Protein AF-A0A1D6ILX2-F1 (afdb_monomer_lite)

Secondary structure (DSSP, 8-state):
----HHHHHHHHGGGGS-EE-HHHHS--EESSS-TTS-SSHHHHHHHH---TTB---HHHHHHHHSTTHHHHHHHHHH-HHHHHHHHHHHHHHHHHTT--THHHHTTTT--HHHHHHHHHHHHHHHHH-----TT-----HHHHHHHHHHHHHHHHSTTT-TTHHHH-HHHHHHHHHHHHHHHHT---PPP-----------------------------------PPPHHHHHHHHHHHHHHTT--

Radius of gyration: 33.85 Å; chains: 1; bounding box: 65×54×100 Å

Foldseek 3Di:
DPDDLLLVLLQVLLLCADFDDCVPPVDGAGQAPCNHDSWLRNLVSLVVDDDPRHDDDPVSVVLCVDPVSNVSSVVCNVDRPVSVVSNVVSVLCVVCVPPPCVVPCVVVVDDVVNVVVVVVVVVVCVVVDPDQDVVRDDDDPVVVVVVVLVVLVQCLPCVRHVCSCVVCVVSNVVNVVVVVVVVVVDDDDDDDDDDDDDDDDDDDDDDDDDDDDDPDDDPDDDPPPDDDDVVVVVVVVVVVVVVVPDD

pLDDT: mean 75.34, std 22.32, range [26.17, 98.25]

Structure (mmCIF, N/CA/C/O backbone):
data_AF-A0A1D6ILX2-F1
#
_entry.id   AF-A0A1D6ILX2-F1
#
loop_
_atom_site.group_PDB
_atom_site.id
_atom_site.type_symbol
_atom_site.label_atom_id
_atom_site.label_alt_id
_atom_site.label_comp_id
_atom_site.label_asym_id
_atom_site.label_entity_id
_atom_site.label_seq_id
_atom_site.pdbx_PDB_ins_code
_atom_site.Cartn_x
_atom_site.Cartn_y
_atom_site.Cartn_z
_atom_site.occupancy
_atom_site.B_iso_or_equiv
_atom_site.auth_seq_id
_atom_site.auth_comp_id
_atom_site.auth_asym_id
_atom_site.auth_atom_id
_atom_site.pdbx_PDB_model_num
ATOM 1 N N . MET A 1 1 ? -13.809 -7.096 -8.789 1.00 82.56 1 MET A N 1
ATOM 2 C CA . MET A 1 1 ? -13.459 -5.724 -8.359 1.00 82.56 1 MET A CA 1
ATOM 3 C C . MET A 1 1 ? -13.428 -4.721 -9.513 1.00 82.56 1 MET A C 1
ATOM 5 O O . MET A 1 1 ? -13.492 -3.542 -9.226 1.00 82.56 1 MET A O 1
ATOM 9 N N . GLY A 1 2 ? -13.382 -5.137 -10.791 1.00 90.50 2 GLY A N 1
ATOM 10 C CA . GLY A 1 2 ? -13.398 -4.183 -11.916 1.00 90.50 2 GLY A CA 1
ATOM 11 C C . GLY A 1 2 ? -12.100 -3.383 -12.073 1.00 90.50 2 GLY A C 1
ATOM 12 O O . GLY A 1 2 ? -12.106 -2.330 -12.695 1.00 90.50 2 GLY A O 1
ATOM 13 N N . LEU A 1 3 ? -11.009 -3.875 -11.484 1.00 94.31 3 LEU A N 1
ATOM 14 C CA . LEU A 1 3 ? -9.674 -3.295 -11.573 1.00 94.31 3 LEU A CA 1
ATOM 15 C C . LEU A 1 3 ? -8.950 -3.895 -12.778 1.00 94.31 3 LEU A C 1
ATOM 17 O O . LEU A 1 3 ? -9.080 -5.094 -13.032 1.00 94.31 3 LEU A O 1
ATOM 21 N N . SER A 1 4 ? -8.220 -3.058 -13.508 1.00 96.69 4 SER A N 1
ATOM 22 C CA . SER A 1 4 ? -7.361 -3.488 -14.612 1.00 96.69 4 SER A CA 1
ATOM 23 C C . SER A 1 4 ? -6.039 -4.070 -14.106 1.00 96.69 4 SER A C 1
ATOM 25 O O . SER A 1 4 ? -5.656 -3.857 -12.957 1.00 96.69 4 SER A O 1
ATOM 27 N N . ASP A 1 5 ? -5.305 -4.741 -14.990 1.00 97.19 5 ASP A N 1
ATOM 28 C CA . ASP A 1 5 ? -3.956 -5.251 -14.719 1.00 97.19 5 ASP A CA 1
ATOM 29 C C . ASP A 1 5 ? -3.012 -4.143 -14.224 1.00 97.19 5 ASP A C 1
ATOM 31 O O . ASP A 1 5 ? -2.267 -4.326 -13.263 1.00 97.19 5 ASP A O 1
ATOM 35 N N . GLN A 1 6 ? -3.124 -2.948 -14.810 1.00 97.06 6 GLN A N 1
ATOM 36 C CA . GLN A 1 6 ? -2.399 -1.756 -14.373 1.00 97.06 6 GLN A CA 1
ATOM 37 C C . GLN A 1 6 ? -2.778 -1.337 -12.948 1.00 97.06 6 GLN A C 1
ATOM 39 O O . GLN A 1 6 ? -1.893 -1.063 -12.140 1.00 97.06 6 GLN A O 1
ATOM 44 N N . ASP A 1 7 ? -4.075 -1.334 -12.619 1.00 97.50 7 ASP A N 1
ATOM 45 C CA . ASP A 1 7 ? -4.543 -0.994 -11.272 1.00 97.50 7 ASP A CA 1
ATOM 46 C C . ASP A 1 7 ? -4.011 -2.001 -10.235 1.00 97.50 7 ASP A C 1
ATOM 48 O O . ASP A 1 7 ? -3.600 -1.604 -9.148 1.00 97.50 7 ASP A O 1
ATOM 52 N N . ILE A 1 8 ? -3.975 -3.296 -10.572 1.00 97.50 8 ILE A N 1
ATOM 53 C CA . ILE A 1 8 ? -3.474 -4.363 -9.688 1.00 97.50 8 ILE A CA 1
ATOM 54 C C . ILE A 1 8 ? -1.984 -4.166 -9.383 1.00 97.50 8 ILE A C 1
ATOM 56 O O . ILE A 1 8 ? -1.585 -4.191 -8.213 1.00 97.50 8 ILE A O 1
ATOM 60 N N . VAL A 1 9 ? -1.163 -3.951 -10.415 1.00 97.94 9 VAL A N 1
ATOM 61 C CA . VAL A 1 9 ? 0.286 -3.759 -10.244 1.00 97.94 9 VAL A CA 1
ATOM 62 C C . VAL A 1 9 ? 0.572 -2.461 -9.492 1.00 97.94 9 VAL A C 1
ATOM 64 O O . VAL A 1 9 ? 1.368 -2.469 -8.553 1.00 97.94 9 VAL A O 1
ATOM 67 N N . ALA A 1 10 ? -0.110 -1.366 -9.845 1.00 97.94 10 ALA A N 1
ATOM 68 C CA . ALA A 1 10 ? 0.045 -0.094 -9.150 1.00 97.94 10 ALA A CA 1
ATOM 69 C C . ALA A 1 10 ? -0.308 -0.241 -7.662 1.00 97.94 10 ALA A C 1
ATOM 71 O O . ALA A 1 10 ? 0.520 0.074 -6.811 1.00 97.94 10 ALA A O 1
ATOM 72 N N . LEU A 1 11 ? -1.479 -0.796 -7.329 1.00 97.75 11 LEU A N 1
ATOM 73 C CA . LEU A 1 11 ? -1.923 -0.973 -5.939 1.00 97.75 11 LEU A CA 1
ATOM 74 C C . LEU A 1 11 ? -1.003 -1.881 -5.118 1.00 97.75 11 LEU A C 1
ATOM 76 O O . LEU A 1 11 ? -0.807 -1.619 -3.932 1.00 97.75 11 LEU A O 1
ATOM 80 N N . SER A 1 12 ? -0.399 -2.898 -5.739 1.00 97.69 12 SER A N 1
ATOM 81 C CA . SER A 1 12 ? 0.606 -3.751 -5.083 1.00 97.69 12 SER A CA 1
ATOM 82 C C . SER A 1 12 ? 1.832 -2.946 -4.629 1.00 97.69 12 SER A C 1
ATOM 84 O O . SER A 1 12 ? 2.411 -3.236 -3.584 1.00 97.69 12 SER A O 1
ATOM 86 N N . GLY A 1 13 ? 2.155 -1.854 -5.333 1.00 96.94 13 GLY A N 1
ATOM 87 C CA . GLY A 1 13 ? 3.167 -0.874 -4.927 1.00 96.94 13 GLY A CA 1
ATOM 88 C C . GLY A 1 13 ? 2.909 -0.204 -3.573 1.00 96.94 13 GLY A C 1
ATOM 89 O O . GLY A 1 13 ? 3.833 0.352 -2.984 1.00 96.94 13 GLY A O 1
ATOM 90 N N . GLY A 1 14 ? 1.694 -0.310 -3.021 1.00 96.44 14 GLY A N 1
ATOM 91 C CA . GLY A 1 14 ? 1.382 0.125 -1.657 1.00 96.44 14 GLY A CA 1
ATOM 92 C C . GLY A 1 14 ? 2.226 -0.572 -0.581 1.00 96.44 14 GLY A C 1
ATOM 93 O O . GLY A 1 14 ? 2.440 0.006 0.483 1.00 96.44 14 GLY A O 1
ATOM 94 N N . HIS A 1 15 ? 2.782 -1.754 -0.879 1.00 97.25 15 HIS A N 1
ATOM 95 C CA . HIS A 1 15 ? 3.745 -2.459 -0.024 1.00 97.25 15 HIS A CA 1
ATOM 96 C C . HIS A 1 15 ? 5.068 -1.705 0.185 1.00 97.25 15 HIS A C 1
ATOM 98 O O . HIS A 1 15 ? 5.850 -2.091 1.052 1.00 97.25 15 HIS A O 1
ATOM 104 N N . THR A 1 16 ? 5.318 -0.606 -0.541 1.00 96.50 16 THR A N 1
ATOM 105 C CA . THR A 1 16 ? 6.432 0.302 -0.224 1.00 96.50 16 THR A CA 1
ATOM 106 C C . THR A 1 16 ? 6.344 0.855 1.210 1.00 96.50 16 THR A C 1
ATOM 108 O O . THR A 1 16 ? 7.366 1.139 1.837 1.00 96.50 16 THR A O 1
ATOM 111 N N . LEU A 1 17 ? 5.125 0.923 1.768 1.00 97.12 17 LEU A N 1
ATOM 112 C CA . LEU A 1 17 ? 4.863 1.287 3.156 1.00 97.12 17 LEU A CA 1
ATOM 113 C C . LEU A 1 17 ? 4.576 0.065 4.036 1.00 97.12 17 LEU A C 1
ATOM 115 O O . LEU A 1 17 ? 3.770 -0.805 3.711 1.00 97.12 17 LEU A O 1
ATOM 119 N N . GLY A 1 18 ? 5.145 0.081 5.238 1.00 95.62 18 GLY A N 1
ATOM 120 C CA . GLY A 1 18 ? 4.844 -0.869 6.299 1.00 95.62 18 GLY A CA 1
ATOM 121 C C . GLY A 1 18 ? 5.624 -2.182 6.224 1.00 95.62 18 GLY A C 1
ATOM 122 O O . GLY A 1 18 ? 6.717 -2.278 5.664 1.00 95.62 18 GLY A O 1
ATOM 123 N N . ARG A 1 19 ? 5.092 -3.194 6.912 1.00 96.00 19 ARG A N 1
ATOM 124 C CA . ARG A 1 19 ? 5.703 -4.518 7.052 1.00 96.00 19 ARG A CA 1
ATOM 125 C C . ARG A 1 19 ? 4.676 -5.582 7.399 1.00 96.00 19 ARG A C 1
ATOM 127 O O . ARG A 1 19 ? 3.618 -5.277 7.950 1.00 96.00 19 ARG A O 1
ATOM 134 N N . CYS A 1 20 ? 5.019 -6.831 7.112 1.00 95.38 20 CYS A N 1
ATOM 135 C CA . CYS A 1 20 ? 4.301 -7.976 7.646 1.00 95.38 20 CYS A CA 1
ATOM 136 C C . CYS A 1 20 ? 4.674 -8.232 9.108 1.00 95.38 20 CYS A C 1
ATOM 138 O O . CYS A 1 20 ? 5.792 -7.942 9.541 1.00 95.38 20 CYS A O 1
ATOM 140 N N . HIS A 1 21 ? 3.718 -8.820 9.822 1.00 94.88 21 HIS A N 1
ATOM 141 C CA . HIS A 1 21 ? 3.845 -9.231 11.209 1.00 94.88 21 HIS A CA 1
ATOM 142 C C . HIS A 1 21 ? 3.396 -10.683 11.361 1.00 94.88 21 HIS A C 1
ATOM 144 O O . HIS A 1 21 ? 2.269 -11.038 10.973 1.00 94.88 21 HIS A O 1
ATOM 150 N N . LYS A 1 22 ? 4.262 -11.518 11.942 1.00 95.19 22 LYS A N 1
ATOM 151 C CA . LYS A 1 22 ? 4.063 -12.971 12.001 1.00 95.19 22 LYS A CA 1
ATOM 152 C C . LYS A 1 22 ? 2.758 -13.366 12.689 1.00 95.19 22 LYS A C 1
ATOM 154 O O . LYS A 1 22 ? 2.115 -14.321 12.262 1.00 95.19 22 LYS A O 1
ATOM 159 N N . GLU A 1 23 ? 2.336 -12.630 13.712 1.00 95.31 23 GLU A N 1
ATOM 160 C CA . GLU A 1 23 ? 1.104 -12.903 14.457 1.00 95.31 23 GLU A CA 1
ATOM 161 C C . GLU A 1 23 ? -0.183 -12.570 13.687 1.00 95.31 23 GLU A C 1
ATOM 163 O O . GLU A 1 23 ? -1.258 -13.004 14.095 1.00 95.31 23 GLU A O 1
ATOM 168 N N . ARG A 1 24 ? -0.091 -11.817 12.581 1.00 92.94 24 ARG A N 1
ATOM 169 C CA . ARG A 1 24 ? -1.251 -11.390 11.781 1.00 92.94 24 ARG A CA 1
ATOM 170 C C . ARG A 1 24 ? -1.381 -12.176 10.486 1.00 92.94 24 ARG A C 1
ATOM 172 O O . ARG A 1 24 ? -2.451 -12.701 10.198 1.00 92.94 24 ARG A O 1
ATOM 179 N N . SER A 1 25 ? -0.305 -12.232 9.702 1.00 92.19 25 SER A N 1
ATOM 180 C CA . SER A 1 25 ? -0.309 -12.833 8.361 1.00 92.19 25 SER A CA 1
ATOM 181 C C . SER A 1 25 ? 0.536 -14.103 8.251 1.00 92.19 25 SER A C 1
ATOM 183 O O . SER A 1 25 ? 0.492 -14.763 7.217 1.00 92.19 25 SER A O 1
ATOM 185 N N . GLY A 1 26 ? 1.317 -14.451 9.280 1.00 94.19 26 GLY A N 1
ATOM 186 C CA . GLY A 1 26 ? 2.289 -15.549 9.229 1.00 94.19 26 GLY A CA 1
ATOM 187 C C . GLY A 1 26 ? 3.623 -15.188 8.560 1.00 94.19 26 GLY A C 1
ATOM 188 O O . GLY A 1 26 ? 4.551 -15.994 8.608 1.00 94.19 26 GLY A O 1
ATOM 189 N N . PHE A 1 27 ? 3.748 -13.981 7.999 1.00 93.50 27 PHE A N 1
ATOM 190 C CA . PHE A 1 27 ? 4.973 -13.450 7.392 1.00 93.50 27 PHE A CA 1
ATOM 191 C C . PHE A 1 27 ? 5.583 -12.354 8.269 1.00 93.50 27 PHE A C 1
ATOM 193 O O . PHE A 1 27 ? 4.864 -11.683 9.000 1.00 93.50 27 PHE A O 1
ATOM 200 N N . GLU A 1 28 ? 6.894 -12.140 8.176 1.00 94.75 28 GLU A N 1
ATOM 201 C CA . GLU A 1 28 ? 7.619 -11.134 8.962 1.00 94.75 28 GLU A CA 1
ATOM 202 C C . GLU A 1 28 ? 8.584 -10.367 8.055 1.00 94.75 28 GLU A C 1
ATOM 204 O O . GLU A 1 28 ? 9.296 -10.983 7.261 1.00 94.75 28 GLU A O 1
ATOM 209 N N . GLY A 1 29 ? 8.624 -9.041 8.191 1.00 94.81 29 GLY A N 1
ATOM 210 C CA . GLY A 1 29 ? 9.588 -8.192 7.485 1.00 94.81 29 GLY A CA 1
ATOM 211 C C . GLY A 1 29 ? 8.953 -7.091 6.638 1.00 94.81 29 GLY A C 1
ATOM 212 O O . GLY A 1 29 ? 7.753 -7.095 6.368 1.00 94.81 29 GLY A O 1
ATOM 213 N N . ALA A 1 30 ? 9.773 -6.112 6.257 1.00 96.56 30 ALA A N 1
ATOM 214 C CA . ALA A 1 30 ? 9.392 -5.007 5.378 1.00 96.56 30 ALA A CA 1
ATOM 215 C C . ALA A 1 30 ? 9.794 -5.312 3.931 1.00 96.56 30 ALA A C 1
ATOM 217 O O . ALA A 1 30 ? 10.776 -6.014 3.709 1.00 96.56 30 ALA A O 1
ATOM 218 N N . TRP A 1 31 ? 9.075 -4.754 2.959 1.00 96.44 31 TRP A N 1
ATOM 219 C CA . TRP A 1 31 ? 9.430 -4.885 1.541 1.00 96.44 31 TRP A CA 1
ATOM 220 C C . TRP A 1 31 ? 10.536 -3.926 1.103 1.00 96.44 31 TRP A C 1
ATOM 222 O O . TRP A 1 31 ? 11.238 -4.193 0.133 1.00 96.44 31 TRP A O 1
ATOM 232 N N . THR A 1 32 ? 10.697 -2.810 1.813 1.00 95.81 32 THR A N 1
ATOM 233 C CA . THR A 1 32 ? 11.676 -1.766 1.506 1.00 95.81 32 THR A CA 1
ATOM 234 C C . THR A 1 32 ? 12.539 -1.464 2.726 1.00 95.81 32 THR A C 1
ATOM 236 O O . THR A 1 32 ? 12.144 -1.693 3.873 1.00 95.81 32 THR A O 1
ATOM 239 N N . THR A 1 33 ? 13.733 -0.919 2.486 1.00 93.81 33 THR A N 1
ATOM 240 C CA . THR A 1 33 ? 14.652 -0.480 3.549 1.00 93.81 33 THR A CA 1
ATOM 241 C C . THR A 1 33 ? 14.032 0.617 4.419 1.00 93.81 33 THR A C 1
ATOM 243 O O . THR A 1 33 ? 14.242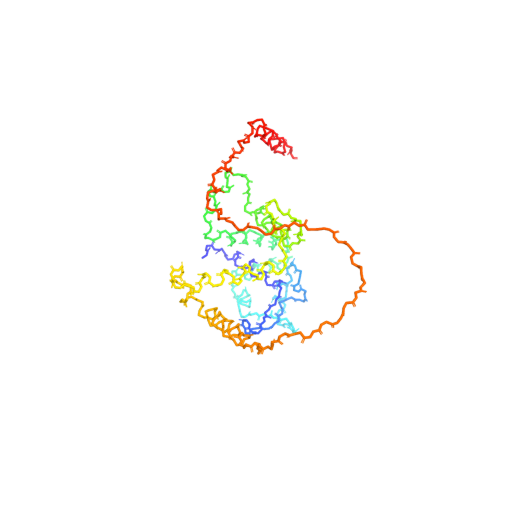 0.639 5.630 1.00 93.81 33 THR A O 1
ATOM 246 N N . ASN A 1 34 ? 13.235 1.500 3.808 1.00 94.38 34 ASN A N 1
ATOM 247 C CA . ASN A 1 34 ? 12.571 2.624 4.463 1.00 94.38 34 ASN A CA 1
ATOM 248 C C . ASN A 1 34 ? 11.039 2.484 4.365 1.00 94.38 34 ASN A C 1
ATOM 250 O O . ASN A 1 34 ? 10.416 3.189 3.574 1.00 94.38 34 ASN A O 1
ATOM 254 N N . PRO A 1 35 ? 10.395 1.659 5.212 1.00 94.25 35 PRO A N 1
ATOM 255 C CA . PRO A 1 35 ? 8.962 1.346 5.114 1.00 94.25 35 PRO A CA 1
ATOM 256 C C . PRO A 1 35 ? 8.023 2.493 5.531 1.00 94.25 35 PRO A C 1
ATOM 258 O O . PRO A 1 35 ? 6.834 2.280 5.754 1.00 94.25 35 PRO A O 1
ATOM 261 N N . LEU A 1 36 ? 8.551 3.703 5.720 1.00 95.19 36 LEU A N 1
ATOM 262 C CA . LEU A 1 36 ? 7.803 4.899 6.117 1.00 95.19 36 LEU A CA 1
ATOM 263 C C . LEU A 1 36 ? 7.784 5.964 5.013 1.00 95.19 36 LEU A C 1
ATOM 265 O O . LEU A 1 36 ? 7.228 7.042 5.217 1.00 95.19 36 LEU A O 1
ATOM 269 N N . VAL A 1 37 ? 8.404 5.680 3.866 1.00 95.06 37 VAL A N 1
ATOM 270 C CA . VAL A 1 37 ? 8.472 6.583 2.718 1.00 95.06 37 VAL A CA 1
ATOM 271 C C . VAL A 1 37 ? 7.673 5.968 1.579 1.00 95.06 37 VAL A C 1
ATOM 273 O O . VAL A 1 37 ? 7.875 4.812 1.229 1.00 95.06 37 VAL A O 1
ATOM 276 N N . PHE A 1 38 ? 6.743 6.739 1.018 1.00 97.19 38 PHE A N 1
ATOM 277 C CA . PHE A 1 38 ? 5.998 6.313 -0.158 1.00 97.19 38 PHE A CA 1
ATOM 278 C C . PHE A 1 38 ? 6.778 6.703 -1.412 1.00 97.19 38 PHE A C 1
ATOM 280 O O . PHE A 1 38 ? 6.773 7.866 -1.808 1.00 97.19 38 PHE A O 1
ATOM 287 N N . ASP A 1 39 ? 7.471 5.731 -1.992 1.00 97.44 39 ASP A N 1
ATOM 288 C CA . ASP A 1 39 ? 8.310 5.860 -3.184 1.00 97.44 39 ASP A CA 1
ATOM 289 C C . ASP A 1 39 ? 8.168 4.615 -4.081 1.00 97.44 39 ASP A C 1
ATOM 291 O O . ASP A 1 39 ? 7.421 3.680 -3.764 1.00 97.44 39 ASP A O 1
ATOM 295 N N . ASN A 1 40 ? 8.896 4.568 -5.197 1.00 97.69 40 ASN A N 1
ATOM 296 C CA . ASN A 1 40 ? 8.910 3.388 -6.068 1.00 97.69 40 ASN A CA 1
ATOM 297 C C . ASN A 1 40 ? 9.937 2.301 -5.674 1.00 97.69 40 ASN A C 1
ATOM 299 O O . ASN A 1 40 ? 10.216 1.402 -6.478 1.00 97.69 40 ASN A O 1
ATOM 303 N N . SER A 1 41 ? 10.505 2.353 -4.460 1.00 97.31 41 SER A N 1
ATOM 304 C CA . SER A 1 41 ? 11.535 1.408 -4.011 1.00 97.31 41 SER A CA 1
ATOM 305 C C . SER A 1 41 ? 11.029 -0.029 -4.011 1.00 97.31 41 SER A C 1
ATOM 307 O O . SER A 1 41 ? 11.772 -0.912 -4.418 1.00 97.31 41 SER A O 1
ATOM 309 N N . TYR A 1 42 ? 9.758 -0.276 -3.681 1.00 97.56 42 TYR A N 1
ATOM 310 C CA . TYR A 1 42 ? 9.157 -1.615 -3.768 1.00 97.56 42 TYR A CA 1
ATOM 311 C C . TYR A 1 42 ? 9.417 -2.304 -5.122 1.00 97.56 42 TYR A C 1
ATOM 313 O O . TYR A 1 42 ? 9.886 -3.440 -5.153 1.00 97.56 42 TYR A O 1
ATOM 321 N N . PHE A 1 43 ? 9.190 -1.612 -6.245 1.00 98.00 43 PHE A N 1
ATOM 322 C CA . PHE A 1 43 ? 9.391 -2.197 -7.576 1.00 98.00 43 PHE A CA 1
ATOM 323 C C . PHE A 1 43 ? 10.877 -2.391 -7.905 1.00 98.00 43 PHE A C 1
ATOM 325 O O . PHE A 1 43 ? 11.247 -3.386 -8.530 1.00 98.00 43 PHE A O 1
ATOM 332 N N . LYS A 1 44 ? 11.742 -1.472 -7.454 1.00 96.88 44 LYS A N 1
ATOM 333 C CA . LYS A 1 44 ? 13.204 -1.594 -7.602 1.00 96.88 44 LYS A CA 1
ATOM 334 C C . LYS A 1 44 ? 13.742 -2.802 -6.836 1.00 96.88 44 LYS A C 1
ATOM 336 O O . LYS A 1 44 ? 14.534 -3.573 -7.374 1.00 96.88 44 LYS A O 1
ATOM 341 N N . GLU A 1 45 ? 13.288 -2.976 -5.599 1.00 95.62 45 GLU A N 1
ATOM 342 C CA . GLU A 1 45 ? 13.663 -4.095 -4.740 1.00 95.62 45 GLU A CA 1
ATOM 343 C C . GLU A 1 45 ? 13.147 -5.421 -5.310 1.00 95.62 45 GLU A C 1
ATOM 345 O O . GLU A 1 45 ? 13.912 -6.383 -5.400 1.00 95.62 45 GLU A O 1
ATOM 350 N N . LEU A 1 46 ? 11.909 -5.445 -5.811 1.00 95.19 46 LEU A N 1
ATOM 351 C CA . LEU A 1 46 ? 11.317 -6.619 -6.451 1.00 95.19 46 LEU A CA 1
ATOM 352 C C . LEU A 1 46 ? 12.135 -7.088 -7.668 1.00 95.19 46 LEU A C 1
ATOM 354 O O . LEU A 1 46 ? 12.458 -8.270 -7.774 1.00 95.19 46 LEU A O 1
ATOM 358 N N . LEU A 1 47 ? 12.547 -6.170 -8.549 1.00 95.19 47 LEU A N 1
ATOM 359 C CA . LEU A 1 47 ? 13.390 -6.496 -9.711 1.00 95.19 47 LEU A CA 1
ATOM 360 C C . LEU A 1 47 ? 14.809 -6.937 -9.334 1.00 95.19 47 LEU A C 1
ATOM 362 O O . LEU A 1 47 ? 15.438 -7.680 -10.087 1.00 95.19 47 LEU A O 1
ATOM 366 N N . SER A 1 48 ? 15.319 -6.489 -8.184 1.00 92.19 48 SER A N 1
ATOM 367 C CA . SER A 1 48 ? 16.658 -6.853 -7.712 1.00 92.19 48 SER A CA 1
ATOM 368 C C . SER A 1 48 ? 16.756 -8.275 -7.144 1.00 92.19 48 SER A C 1
ATOM 370 O O . SER A 1 48 ? 17.865 -8.774 -6.953 1.00 92.19 48 SER A O 1
ATOM 372 N N . GLY A 1 49 ? 15.617 -8.943 -6.932 1.00 90.12 49 GLY A N 1
ATOM 373 C CA . GLY A 1 49 ? 15.542 -10.302 -6.398 1.00 90.12 49 GLY A CA 1
ATOM 374 C C . GLY A 1 49 ? 15.612 -10.366 -4.871 1.00 90.12 49 GLY A C 1
ATOM 375 O O . GLY A 1 49 ? 15.473 -9.358 -4.182 1.00 90.12 49 GLY A O 1
ATOM 376 N N . ASP A 1 50 ? 15.788 -11.577 -4.339 1.00 89.50 50 ASP A N 1
ATOM 377 C CA . ASP A 1 50 ? 15.769 -11.835 -2.897 1.00 89.50 50 ASP A CA 1
ATOM 378 C C . ASP A 1 50 ? 16.986 -11.206 -2.193 1.00 89.50 50 ASP A C 1
ATOM 380 O O . ASP A 1 50 ? 18.132 -11.580 -2.450 1.00 89.50 50 ASP A O 1
ATOM 384 N N . LYS A 1 51 ? 16.730 -10.271 -1.269 1.00 89.00 51 LYS A N 1
ATOM 385 C CA . LYS A 1 51 ? 17.743 -9.624 -0.424 1.00 89.00 51 LYS A CA 1
ATOM 386 C C . LYS A 1 51 ? 17.573 -10.018 1.035 1.00 89.00 51 LYS A C 1
ATOM 388 O O . LYS A 1 51 ? 16.460 -10.114 1.546 1.00 89.00 51 LYS A O 1
ATOM 393 N N . GLU A 1 52 ? 18.693 -10.198 1.725 1.00 85.69 52 GLU A N 1
ATOM 394 C CA . GLU A 1 52 ? 18.685 -10.496 3.154 1.00 85.69 52 GLU A CA 1
ATOM 395 C C . GLU A 1 52 ? 18.073 -9.322 3.939 1.00 85.69 52 GLU A C 1
ATOM 397 O O . GLU A 1 52 ? 18.497 -8.176 3.805 1.00 85.69 52 GLU A O 1
ATOM 402 N N . GLY A 1 53 ? 17.037 -9.607 4.732 1.00 87.12 53 GLY A N 1
ATOM 403 C CA . GLY A 1 53 ? 16.326 -8.612 5.541 1.00 87.12 53 GLY A CA 1
ATOM 404 C C . GLY A 1 53 ? 15.132 -7.926 4.864 1.00 87.12 53 GLY A C 1
ATOM 405 O O . GLY A 1 53 ? 14.378 -7.250 5.567 1.00 87.12 53 GLY A O 1
ATOM 406 N N . LEU A 1 54 ? 14.913 -8.130 3.559 1.00 93.50 54 LEU A N 1
ATOM 407 C CA . LEU A 1 54 ? 13.721 -7.647 2.855 1.00 93.50 54 LEU A CA 1
ATOM 408 C C . LEU A 1 54 ? 12.772 -8.796 2.511 1.00 93.50 54 LEU A C 1
ATOM 410 O O . LEU A 1 54 ? 13.183 -9.900 2.158 1.00 93.50 54 LEU A O 1
ATOM 414 N N . LEU A 1 55 ? 11.479 -8.521 2.635 1.00 94.31 55 LEU A N 1
ATOM 415 C CA . LEU A 1 55 ? 10.409 -9.467 2.370 1.00 94.31 55 LEU A CA 1
ATOM 416 C C . LEU A 1 55 ? 9.965 -9.380 0.908 1.00 94.31 55 LEU A C 1
ATOM 418 O O . LEU A 1 55 ? 9.723 -8.297 0.385 1.00 94.31 55 LEU A O 1
ATOM 422 N N . GLN A 1 56 ? 9.766 -10.539 0.285 1.00 93.75 56 GLN A N 1
ATOM 423 C CA . GLN A 1 56 ? 9.016 -10.675 -0.961 1.00 93.75 56 GLN A CA 1
ATOM 424 C C . GLN A 1 56 ? 8.046 -11.844 -0.817 1.00 93.75 56 GLN A C 1
ATOM 426 O O . GLN A 1 56 ? 8.464 -12.995 -0.648 1.00 93.75 56 GLN A O 1
ATOM 431 N N . LEU A 1 57 ? 6.746 -11.563 -0.866 1.00 94.88 57 LEU A N 1
ATOM 432 C CA . LEU A 1 57 ? 5.726 -12.601 -0.801 1.00 94.88 57 LEU A CA 1
ATOM 433 C C . LEU A 1 57 ? 5.644 -13.362 -2.134 1.00 94.88 57 LEU A C 1
ATOM 435 O O . LEU A 1 57 ? 5.987 -12.821 -3.189 1.00 94.88 57 LEU A O 1
ATOM 439 N N . PRO A 1 58 ? 5.105 -14.596 -2.133 1.00 94.62 58 PRO A N 1
ATOM 440 C CA . PRO A 1 58 ? 4.825 -15.320 -3.371 1.00 94.62 58 PRO A CA 1
ATOM 441 C C . PRO A 1 58 ? 3.956 -14.523 -4.357 1.00 94.62 58 PRO A C 1
ATOM 443 O O . PRO A 1 58 ? 4.154 -14.625 -5.564 1.00 94.62 58 PRO A O 1
ATOM 446 N N . SER A 1 59 ? 3.033 -13.695 -3.854 1.00 95.19 59 SER A N 1
ATOM 447 C CA . SER A 1 59 ? 2.205 -12.800 -4.671 1.00 95.19 59 SER A CA 1
ATOM 448 C C . SER A 1 59 ? 3.005 -11.676 -5.328 1.00 95.19 59 SER A C 1
ATOM 450 O O . SER A 1 59 ? 2.742 -11.360 -6.482 1.00 95.19 59 SER A O 1
ATOM 452 N N . ASP A 1 60 ? 4.002 -11.108 -4.641 1.00 95.62 60 ASP A N 1
ATOM 453 C CA . ASP A 1 60 ? 4.870 -10.079 -5.228 1.00 95.62 60 ASP A CA 1
ATOM 454 C C . ASP A 1 60 ? 5.717 -10.691 -6.353 1.00 95.62 60 ASP A C 1
ATOM 456 O O . ASP A 1 60 ? 5.805 -10.151 -7.453 1.00 95.62 60 ASP A O 1
ATOM 460 N N . LYS A 1 61 ? 6.269 -11.891 -6.123 1.00 94.88 61 LYS A N 1
ATOM 461 C CA . LYS A 1 61 ? 7.040 -12.630 -7.138 1.00 94.88 61 LYS A CA 1
ATOM 462 C C . LYS A 1 61 ? 6.193 -13.037 -8.348 1.00 94.88 61 LYS A C 1
ATOM 464 O O . LYS A 1 61 ? 6.712 -13.129 -9.464 1.00 94.88 61 LYS A O 1
ATOM 469 N N . ALA A 1 62 ? 4.891 -13.249 -8.157 1.00 95.94 62 ALA A N 1
ATOM 470 C CA . ALA A 1 62 ? 3.972 -13.529 -9.256 1.00 95.94 62 ALA A CA 1
ATOM 471 C C . ALA A 1 62 ? 3.871 -12.350 -10.243 1.00 95.94 62 ALA A C 1
ATOM 473 O O . ALA A 1 62 ? 3.750 -12.593 -11.442 1.00 95.94 62 ALA A O 1
ATOM 474 N N . LEU A 1 63 ? 4.038 -11.100 -9.784 1.00 96.00 63 LEU A N 1
ATOM 475 C CA . LEU A 1 63 ? 4.054 -9.915 -10.657 1.00 96.00 63 LEU A CA 1
ATOM 476 C C . LEU A 1 63 ? 5.207 -9.941 -11.675 1.00 96.00 63 LEU A C 1
ATOM 478 O O . LEU A 1 63 ? 5.085 -9.375 -12.755 1.00 96.00 63 LEU A O 1
ATOM 482 N N . LEU A 1 64 ? 6.319 -10.609 -11.348 1.00 95.44 64 LEU A N 1
ATOM 483 C CA . LEU A 1 64 ? 7.463 -10.779 -12.254 1.00 95.44 64 LEU A CA 1
ATOM 484 C C . LEU A 1 64 ? 7.324 -11.977 -13.197 1.00 95.44 64 LEU A C 1
ATOM 486 O O . LEU A 1 64 ? 8.004 -12.037 -14.226 1.00 95.44 64 LEU A O 1
ATOM 490 N N . SER A 1 65 ? 6.511 -12.954 -12.796 1.00 93.56 65 SER A N 1
ATOM 491 C CA . SER A 1 65 ? 6.297 -14.202 -13.534 1.00 93.56 65 SER A CA 1
ATOM 492 C C . SER A 1 65 ? 5.258 -14.029 -14.639 1.00 93.56 65 SER A C 1
ATOM 494 O O . SER A 1 65 ? 5.318 -14.719 -15.654 1.00 93.56 65 SER A O 1
ATOM 496 N N . ASP A 1 66 ? 4.314 -13.109 -14.443 1.00 94.50 66 ASP A N 1
ATOM 497 C CA . ASP A 1 66 ? 3.270 -12.811 -15.411 1.00 94.50 66 ASP A CA 1
ATOM 498 C C . ASP A 1 66 ? 3.786 -11.885 -16.539 1.00 94.50 66 ASP A C 1
ATOM 500 O O . ASP A 1 66 ? 4.377 -10.834 -16.262 1.00 94.50 66 ASP A O 1
ATOM 504 N N . PRO A 1 67 ? 3.577 -12.245 -17.822 1.00 95.44 67 PRO A N 1
ATOM 505 C CA . PRO A 1 67 ? 4.091 -11.479 -18.957 1.00 95.44 67 PRO A CA 1
ATOM 506 C C . PRO A 1 67 ? 3.395 -10.124 -19.160 1.00 95.44 67 PRO A C 1
ATOM 508 O O . PRO A 1 67 ? 3.963 -9.258 -19.825 1.00 95.44 67 PRO A O 1
ATOM 511 N N . VAL A 1 68 ? 2.190 -9.930 -18.617 1.00 96.50 68 VAL A N 1
ATOM 512 C CA . VAL A 1 68 ? 1.437 -8.669 -18.691 1.00 96.50 68 VAL A CA 1
ATOM 513 C C . VAL A 1 68 ? 1.826 -7.743 -17.540 1.00 96.50 68 VAL A C 1
ATOM 515 O O . VAL A 1 68 ? 1.980 -6.537 -17.746 1.00 96.50 68 VAL A O 1
ATOM 518 N N . PHE A 1 69 ? 2.044 -8.285 -16.339 1.00 97.50 69 PHE A N 1
ATOM 519 C CA . PHE A 1 69 ? 2.420 -7.481 -15.170 1.00 97.50 69 PHE A CA 1
ATOM 520 C C . PHE A 1 69 ? 3.882 -7.044 -15.179 1.00 97.50 69 PHE A C 1
ATOM 522 O O . PHE A 1 69 ? 4.186 -5.920 -14.771 1.00 97.50 69 PHE A O 1
ATOM 529 N N . ARG A 1 70 ? 4.796 -7.883 -15.672 1.00 96.81 70 ARG A N 1
ATOM 530 C CA . ARG A 1 70 ? 6.230 -7.582 -15.633 1.00 96.81 70 ARG A CA 1
ATOM 531 C C . ARG A 1 70 ? 6.607 -6.249 -16.308 1.00 96.81 70 ARG A C 1
ATOM 533 O O . ARG A 1 70 ? 7.319 -5.473 -15.669 1.00 96.81 70 ARG A O 1
ATOM 540 N N . PRO A 1 71 ? 6.116 -5.907 -17.517 1.00 97.81 71 PRO A N 1
ATOM 541 C CA . PRO A 1 71 ? 6.386 -4.601 -18.122 1.00 97.81 71 PRO A CA 1
ATOM 542 C C . PRO A 1 71 ? 5.887 -3.418 -17.279 1.00 97.81 71 PRO A C 1
ATOM 544 O O . PRO A 1 71 ? 6.497 -2.351 -17.288 1.00 97.81 71 PRO A O 1
ATOM 547 N N . LEU A 1 72 ? 4.793 -3.593 -16.531 1.00 97.69 72 LEU A N 1
ATOM 548 C CA . LEU A 1 72 ? 4.265 -2.566 -15.627 1.00 97.69 72 LEU A CA 1
ATOM 549 C C . LEU A 1 72 ? 5.161 -2.397 -14.393 1.00 97.69 72 LEU A C 1
ATOM 551 O O . LEU A 1 72 ? 5.435 -1.270 -13.987 1.00 97.69 72 LEU A O 1
ATOM 555 N N . VAL A 1 73 ? 5.677 -3.497 -13.838 1.00 97.75 73 VAL A N 1
ATOM 556 C CA . VAL A 1 73 ? 6.669 -3.462 -12.749 1.00 97.75 73 VAL A CA 1
ATOM 557 C C . VAL A 1 73 ? 7.941 -2.738 -13.196 1.00 97.75 73 VAL A C 1
ATOM 559 O O . VAL A 1 73 ? 8.432 -1.859 -12.489 1.00 97.75 73 VAL A O 1
ATOM 562 N N . GLU A 1 74 ? 8.448 -3.054 -14.390 1.00 97.88 74 GLU A N 1
ATOM 563 C CA . GLU A 1 74 ? 9.623 -2.396 -14.975 1.00 97.88 74 GLU A C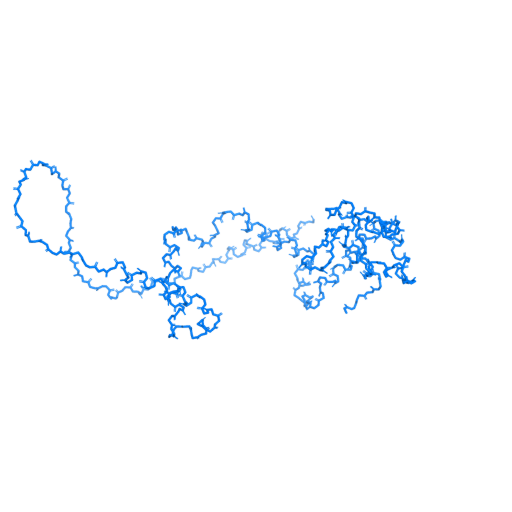A 1
ATOM 564 C C . GLU A 1 74 ? 9.371 -0.897 -15.223 1.00 97.88 74 GLU A C 1
ATOM 566 O O . GLU A 1 74 ? 10.213 -0.067 -14.868 1.00 97.88 74 GLU A O 1
ATOM 571 N N . LYS A 1 75 ? 8.183 -0.531 -15.733 1.00 98.06 75 LYS A N 1
ATOM 572 C CA . LYS A 1 75 ? 7.742 0.867 -15.885 1.00 98.06 75 LYS A CA 1
ATOM 573 C C . LYS A 1 75 ? 7.794 1.615 -14.552 1.00 98.06 75 LYS A C 1
ATOM 575 O O . LYS A 1 75 ? 8.381 2.690 -14.490 1.00 98.06 75 LYS A O 1
ATOM 580 N N . TYR A 1 76 ? 7.206 1.062 -13.492 1.00 98.19 76 TYR A N 1
ATOM 581 C CA . TYR A 1 76 ? 7.131 1.737 -12.193 1.00 98.19 76 TYR A CA 1
ATOM 582 C C . TYR A 1 76 ? 8.463 1.793 -11.455 1.00 98.19 76 TYR A C 1
ATOM 584 O O . TYR A 1 76 ? 8.731 2.773 -10.761 1.00 98.19 76 TYR A O 1
ATOM 592 N N . ALA A 1 77 ? 9.333 0.799 -11.636 1.00 97.94 77 ALA A N 1
ATOM 593 C CA . ALA A 1 77 ? 10.695 0.857 -11.115 1.00 97.94 77 ALA A CA 1
ATOM 594 C C . ALA A 1 77 ? 11.535 1.958 -11.791 1.00 97.94 77 ALA A C 1
ATOM 596 O O . ALA A 1 77 ? 12.358 2.597 -11.127 1.00 97.94 77 ALA A O 1
ATOM 597 N N . ALA A 1 78 ? 11.326 2.185 -13.094 1.00 98.12 78 ALA A N 1
ATOM 598 C CA . ALA A 1 78 ? 12.038 3.198 -13.872 1.00 98.12 78 ALA A CA 1
ATOM 599 C C . ALA A 1 78 ? 11.464 4.616 -13.699 1.00 98.12 78 ALA A C 1
ATOM 601 O O . ALA A 1 78 ? 12.231 5.577 -13.653 1.00 98.12 78 ALA A O 1
ATOM 602 N N . ASP A 1 79 ? 10.140 4.750 -13.586 1.00 97.88 79 ASP A N 1
ATOM 603 C CA . ASP A 1 79 ? 9.435 6.032 -13.513 1.00 97.88 79 ASP A CA 1
ATOM 604 C C . ASP A 1 79 ? 8.514 6.097 -12.284 1.00 97.88 79 ASP A C 1
ATOM 606 O O . ASP A 1 79 ? 7.388 5.591 -12.267 1.00 97.88 79 ASP A O 1
ATOM 610 N N . GLU A 1 80 ? 9.004 6.772 -11.245 1.00 97.25 80 GLU A N 1
ATOM 611 C CA . GLU A 1 80 ? 8.259 7.010 -10.008 1.00 97.25 80 GLU A CA 1
ATOM 612 C C . GLU A 1 80 ? 7.030 7.899 -10.220 1.00 97.25 80 GLU A C 1
ATOM 614 O O . GLU A 1 80 ? 5.992 7.691 -9.589 1.00 97.25 80 GLU A O 1
ATOM 619 N N . LYS A 1 81 ? 7.105 8.868 -11.137 1.00 97.69 81 LYS A N 1
ATOM 620 C CA . LYS A 1 81 ? 5.976 9.758 -11.401 1.00 97.69 81 LYS A CA 1
ATOM 621 C C . LYS A 1 81 ? 4.831 8.975 -12.034 1.00 97.69 81 LYS A C 1
ATOM 623 O O . LYS A 1 81 ? 3.684 9.137 -11.620 1.00 97.69 81 LYS A O 1
ATOM 628 N N . ALA A 1 82 ? 5.139 8.110 -12.999 1.00 97.38 82 ALA A N 1
ATOM 629 C CA . ALA A 1 82 ? 4.137 7.244 -13.607 1.00 97.38 82 ALA A CA 1
ATOM 630 C C . ALA A 1 82 ? 3.509 6.288 -12.581 1.00 97.38 82 ALA A C 1
ATOM 632 O O . ALA A 1 82 ? 2.302 6.053 -12.635 1.00 97.38 82 ALA A O 1
ATOM 633 N N . PHE A 1 83 ? 4.298 5.782 -11.626 1.00 98.25 83 PHE A N 1
ATOM 634 C CA . PHE A 1 83 ? 3.767 5.016 -10.498 1.00 98.25 83 PHE A CA 1
ATOM 635 C C . PHE A 1 83 ? 2.786 5.841 -9.662 1.00 98.25 83 PHE A C 1
ATOM 637 O O . PHE A 1 83 ? 1.674 5.384 -9.416 1.00 98.25 83 PHE A O 1
ATOM 644 N N . PHE A 1 84 ? 3.153 7.054 -9.249 1.00 97.94 84 PHE A N 1
ATOM 645 C CA . PHE A 1 84 ? 2.287 7.884 -8.405 1.00 97.94 84 PHE A CA 1
ATOM 646 C C . PHE A 1 84 ? 0.987 8.285 -9.101 1.00 97.94 84 PHE A C 1
ATOM 648 O O . PHE A 1 84 ? -0.075 8.260 -8.472 1.00 97.94 84 PHE A O 1
ATOM 655 N N . ASP A 1 85 ? 1.059 8.634 -10.385 1.00 97.38 85 ASP A N 1
ATOM 656 C CA . ASP A 1 85 ? -0.118 8.987 -11.176 1.00 97.38 85 ASP A CA 1
ATOM 657 C C . ASP A 1 85 ? -1.080 7.791 -11.284 1.00 97.38 85 ASP A C 1
ATOM 659 O O . ASP A 1 85 ? -2.269 7.929 -10.984 1.00 97.38 85 ASP A O 1
ATOM 663 N N . ASP A 1 86 ? -0.562 6.604 -11.610 1.00 97.50 86 ASP A N 1
ATOM 664 C CA . ASP A 1 86 ? -1.371 5.390 -11.745 1.00 97.50 86 ASP A CA 1
ATOM 665 C C . ASP A 1 86 ? -1.896 4.888 -10.384 1.00 97.50 86 ASP A C 1
ATOM 667 O O . ASP A 1 86 ? -3.063 4.506 -10.271 1.00 97.50 86 ASP A O 1
ATOM 671 N N . TYR A 1 87 ? -1.080 4.946 -9.324 1.00 97.50 87 TYR A N 1
ATOM 672 C CA . TYR A 1 87 ? -1.475 4.554 -7.966 1.00 97.50 87 TYR A CA 1
ATOM 673 C C . TYR A 1 87 ? -2.624 5.412 -7.452 1.00 97.50 87 TYR A C 1
ATOM 675 O O . TYR A 1 87 ? -3.582 4.898 -6.883 1.00 97.50 87 TYR A O 1
ATOM 683 N N . LYS A 1 88 ? -2.554 6.726 -7.669 1.00 95.44 88 LYS A N 1
ATOM 684 C CA . LYS A 1 88 ? -3.598 7.668 -7.262 1.00 95.44 88 LYS A CA 1
ATOM 685 C C . LYS A 1 88 ? -4.944 7.335 -7.907 1.00 95.44 88 LYS A C 1
ATOM 687 O O . LYS A 1 88 ? -5.959 7.360 -7.211 1.00 95.44 88 LYS A O 1
ATOM 692 N N . GLU A 1 89 ? -4.963 7.035 -9.203 1.00 93.31 89 GLU A N 1
ATOM 693 C CA . GLU A 1 89 ? -6.197 6.675 -9.912 1.00 93.31 89 GLU A CA 1
ATOM 694 C C . GLU A 1 89 ? -6.716 5.297 -9.477 1.00 93.31 89 GLU A C 1
ATOM 696 O O . GLU A 1 89 ? -7.905 5.142 -9.192 1.00 93.31 89 GLU A O 1
ATOM 701 N N . ALA A 1 90 ? -5.832 4.306 -9.337 1.00 95.62 90 ALA A N 1
ATOM 702 C CA . ALA A 1 90 ? -6.207 2.968 -8.884 1.00 95.62 90 ALA A CA 1
ATOM 703 C C . ALA A 1 90 ? -6.728 2.962 -7.434 1.00 95.62 90 ALA A C 1
ATOM 705 O O . ALA A 1 90 ? -7.735 2.320 -7.129 1.00 95.62 90 ALA A O 1
ATOM 706 N N . HIS A 1 91 ? -6.085 3.716 -6.539 1.00 93.56 91 HIS A N 1
ATOM 707 C CA . HIS A 1 91 ? -6.485 3.840 -5.137 1.00 93.56 91 HIS A CA 1
ATOM 708 C C . HIS A 1 91 ? -7.802 4.604 -4.989 1.00 93.56 91 HIS A C 1
ATOM 710 O O . HIS A 1 91 ? -8.627 4.234 -4.154 1.00 93.56 91 HIS A O 1
ATOM 716 N N . LEU A 1 92 ? -8.049 5.613 -5.835 1.00 89.12 92 LEU A N 1
ATOM 717 C CA . LEU A 1 92 ? -9.343 6.291 -5.895 1.00 89.12 92 LEU A CA 1
ATOM 718 C C . LEU A 1 92 ? -10.454 5.312 -6.288 1.00 89.12 92 LEU A C 1
ATOM 720 O O . LEU A 1 92 ? -11.425 5.181 -5.541 1.00 89.12 92 LEU A O 1
ATOM 724 N N . LYS A 1 93 ? -10.274 4.562 -7.385 1.00 89.50 93 LYS A N 1
ATOM 725 C CA . LYS A 1 93 ? -11.229 3.520 -7.799 1.00 89.50 93 LYS A CA 1
ATOM 726 C C . LYS A 1 93 ? -11.497 2.540 -6.658 1.00 89.50 93 LYS A C 1
ATOM 728 O O . LYS A 1 93 ? -12.655 2.295 -6.341 1.00 89.50 93 LYS A O 1
ATOM 733 N N . LEU A 1 94 ? -10.442 2.023 -6.019 1.00 90.00 94 LEU A N 1
ATOM 734 C CA . LEU A 1 94 ? -10.544 1.088 -4.895 1.00 90.00 94 LEU A CA 1
ATOM 735 C C . LEU A 1 94 ? -11.329 1.682 -3.716 1.00 90.00 94 LEU A C 1
ATOM 737 O O . LEU A 1 94 ? -12.169 0.992 -3.145 1.00 90.00 94 LEU A O 1
ATOM 741 N N . SER A 1 95 ? -11.085 2.949 -3.373 1.00 85.94 95 SER A N 1
ATOM 742 C CA . SER A 1 95 ? -11.760 3.629 -2.259 1.00 85.94 95 SER A CA 1
ATOM 743 C C . SER A 1 95 ? -13.259 3.846 -2.491 1.00 85.94 95 SER A C 1
ATOM 745 O O . SER A 1 95 ? -14.035 3.877 -1.538 1.00 85.94 95 SER A O 1
ATOM 747 N N . GLU A 1 96 ? -13.680 3.954 -3.753 1.00 85.62 96 GLU A N 1
ATOM 748 C CA . GLU A 1 96 ? -15.076 4.180 -4.138 1.00 85.62 96 GLU A CA 1
ATOM 749 C C . GLU A 1 96 ? -15.831 2.870 -4.438 1.00 85.62 96 GLU A C 1
ATOM 751 O O . GLU A 1 96 ? -17.058 2.883 -4.586 1.00 85.62 96 GLU A O 1
ATOM 756 N N . LEU A 1 97 ? -15.143 1.719 -4.480 1.00 82.94 97 LEU A N 1
ATOM 757 C CA . LEU A 1 97 ? -15.773 0.422 -4.743 1.00 82.94 97 LEU A CA 1
ATOM 758 C C . LEU A 1 97 ? -16.870 0.114 -3.714 1.00 82.94 97 LEU A C 1
ATOM 760 O O . LEU A 1 97 ? -16.641 0.060 -2.509 1.00 82.94 97 LEU A O 1
ATOM 764 N N . GLY A 1 98 ? -18.086 -0.124 -4.212 1.00 78.06 98 GLY A N 1
ATOM 765 C CA . GLY A 1 98 ? -19.258 -0.431 -3.385 1.00 78.06 98 GLY A CA 1
ATOM 766 C C . GLY A 1 98 ? -19.929 0.787 -2.739 1.00 78.06 98 GLY A C 1
ATOM 767 O O . GLY A 1 98 ? -20.980 0.630 -2.117 1.00 78.06 98 GLY A O 1
ATOM 768 N N . SER A 1 99 ? -19.387 1.996 -2.921 1.00 70.62 99 SER A N 1
ATOM 769 C CA . SER A 1 99 ? -19.986 3.238 -2.431 1.00 70.62 99 SER A CA 1
ATOM 770 C C . SER A 1 99 ? -20.801 3.912 -3.535 1.00 70.62 99 SER A C 1
ATOM 772 O O . SER A 1 99 ? -20.258 4.515 -4.453 1.00 70.62 99 SER A O 1
ATOM 774 N N . ASN A 1 100 ? -22.131 3.917 -3.413 1.00 58.53 100 ASN A N 1
ATOM 775 C CA . ASN A 1 100 ? -23.029 4.645 -4.331 1.00 58.53 100 ASN A CA 1
ATOM 776 C C . ASN A 1 100 ? -23.003 6.178 -4.120 1.00 58.53 100 ASN A C 1
ATOM 778 O O . ASN A 1 100 ? -23.960 6.881 -4.446 1.00 58.53 100 ASN A O 1
ATOM 782 N N . CYS A 1 101 ? -21.919 6.720 -3.557 1.00 53.78 101 CYS A N 1
ATOM 783 C CA . CYS A 1 101 ? -21.799 8.124 -3.158 1.00 53.78 101 CYS A CA 1
ATOM 784 C C . CYS A 1 101 ? -21.672 9.091 -4.356 1.00 53.78 101 CYS A C 1
ATOM 786 O O . CYS A 1 101 ? -21.543 10.299 -4.175 1.00 53.78 101 CYS A O 1
ATOM 788 N N . LEU A 1 102 ? -21.741 8.586 -5.592 1.00 48.19 102 LEU A N 1
ATOM 789 C CA . LEU A 1 102 ? -21.651 9.403 -6.802 1.00 48.19 102 LEU A CA 1
ATOM 790 C C . LEU A 1 102 ? -22.869 10.318 -7.015 1.00 48.19 102 LEU A C 1
ATOM 792 O O . LEU A 1 102 ? -22.730 11.373 -7.627 1.00 48.19 102 LEU A O 1
ATOM 796 N N . HIS A 1 103 ? -24.051 9.975 -6.487 1.00 51.28 103 HIS A N 1
ATOM 797 C CA . HIS A 1 103 ? -25.246 10.801 -6.711 1.00 51.28 103 HIS A CA 1
ATOM 798 C C . HIS A 1 103 ? -25.393 11.971 -5.727 1.00 51.28 103 HIS A C 1
ATOM 800 O O . HIS A 1 103 ? -26.016 12.974 -6.065 1.00 51.28 103 HIS A O 1
ATOM 806 N N . PHE A 1 104 ? -24.825 11.867 -4.521 1.00 46.34 104 PHE A N 1
ATOM 807 C CA . PHE A 1 104 ? -24.993 12.889 -3.480 1.00 46.34 104 PHE A CA 1
ATOM 808 C C . PHE A 1 104 ? -23.849 13.916 -3.469 1.00 46.34 104 PHE A C 1
ATOM 810 O O . PHE A 1 104 ? -24.077 15.088 -3.184 1.00 46.34 104 PHE A O 1
ATOM 817 N N . LEU A 1 105 ? -22.625 13.508 -3.831 1.00 48.75 105 LEU A N 1
ATOM 818 C CA . LEU A 1 105 ? -21.443 14.379 -3.781 1.00 48.75 105 LEU A CA 1
ATOM 819 C C . LEU A 1 105 ? -21.251 15.236 -5.039 1.00 48.75 105 LEU A C 1
ATOM 821 O O . LEU A 1 105 ? -20.796 16.376 -4.934 1.00 48.75 105 LEU A O 1
ATOM 825 N N . SER A 1 106 ? -21.689 14.760 -6.212 1.00 49.44 106 SER A N 1
ATOM 826 C CA . SER A 1 106 ? -21.624 15.557 -7.448 1.00 49.44 106 SER A CA 1
ATOM 827 C C . SER A 1 106 ? -22.503 16.815 -7.397 1.00 49.44 106 SER A C 1
ATOM 829 O O . SER A 1 106 ? -22.251 17.756 -8.143 1.00 49.44 106 SER A O 1
ATOM 831 N N . PHE A 1 107 ? -23.512 16.857 -6.517 1.00 48.50 107 PHE A N 1
ATOM 832 C CA . PHE A 1 107 ? -24.410 18.006 -6.364 1.00 48.50 107 PHE A CA 1
ATOM 833 C C . PHE A 1 107 ? -23.793 19.160 -5.551 1.00 48.50 107 PHE A C 1
ATOM 835 O O . PHE A 1 107 ? -24.242 20.296 -5.668 1.00 48.50 107 PHE A O 1
ATOM 842 N N . VAL A 1 108 ? -22.756 18.896 -4.746 1.00 53.22 108 VAL A N 1
ATOM 843 C CA . VAL A 1 108 ? -22.148 19.894 -3.837 1.00 53.22 108 VAL A CA 1
ATOM 844 C C . VAL A 1 108 ? -20.737 20.308 -4.287 1.00 53.22 108 VAL A C 1
ATOM 846 O O . VAL A 1 108 ? -20.078 21.099 -3.624 1.00 53.22 108 VAL A O 1
ATOM 849 N N . GLY A 1 109 ? -20.238 19.783 -5.412 1.00 51.84 109 GLY A N 1
ATOM 850 C CA . GLY A 1 109 ? -18.899 20.112 -5.920 1.00 51.84 109 GLY A CA 1
ATOM 851 C C . GLY A 1 109 ? -17.743 19.625 -5.034 1.00 51.84 109 GLY A C 1
ATOM 852 O O . GLY A 1 109 ? -16.585 19.933 -5.309 1.00 51.84 109 GLY A O 1
ATOM 853 N N . LEU A 1 110 ? -18.025 18.839 -3.989 1.00 49.78 110 LEU A N 1
ATOM 854 C CA . LEU A 1 110 ? -17.008 18.157 -3.197 1.00 49.78 110 LEU A CA 1
ATOM 855 C C . LEU A 1 110 ? -16.688 16.820 -3.860 1.00 49.78 110 LEU A C 1
ATOM 857 O O . LEU A 1 110 ? -17.491 15.891 -3.845 1.00 49.78 110 LEU A O 1
ATOM 861 N N . THR A 1 111 ? -15.485 16.701 -4.413 1.00 51.66 111 THR A N 1
ATOM 862 C CA . THR A 1 111 ? -14.960 15.386 -4.796 1.00 51.66 111 THR A CA 1
ATOM 863 C C . THR A 1 111 ? -14.695 14.556 -3.533 1.00 51.66 111 THR A C 1
ATOM 865 O O . THR A 1 111 ? -14.322 15.108 -2.494 1.00 51.66 111 THR A O 1
ATOM 868 N N . CYS A 1 112 ? -14.845 13.226 -3.605 1.00 51.94 112 CYS A N 1
ATOM 869 C CA . CYS A 1 112 ? -14.518 12.299 -2.503 1.00 51.94 112 CYS A CA 1
ATOM 870 C C . CYS A 1 112 ? -13.103 12.554 -1.927 1.00 51.94 112 CYS A C 1
ATOM 872 O O . CYS A 1 112 ? -12.855 12.429 -0.727 1.00 51.94 112 CYS A O 1
ATOM 874 N N . LYS A 1 113 ? -12.207 13.064 -2.780 1.00 51.91 113 LYS A N 1
ATOM 875 C CA . LYS A 1 113 ? -10.852 13.538 -2.474 1.00 51.91 113 LYS A CA 1
ATOM 876 C C . LYS A 1 113 ? -10.771 14.571 -1.347 1.00 51.91 113 LYS A C 1
ATOM 878 O O . LYS A 1 113 ? -9.865 14.503 -0.524 1.00 51.91 113 LYS A O 1
ATOM 883 N N . THR A 1 114 ? -11.712 15.508 -1.282 1.00 50.84 114 THR A N 1
ATOM 884 C CA . THR A 1 114 ? -11.751 16.540 -0.232 1.00 50.84 114 THR A CA 1
ATOM 885 C C . THR A 1 114 ? -12.420 16.014 1.042 1.00 50.84 114 THR A C 1
ATOM 887 O O . THR A 1 114 ? -12.155 16.504 2.142 1.00 50.84 114 THR A O 1
ATOM 890 N N . LEU A 1 115 ? -13.265 14.987 0.917 1.00 55.59 115 LEU A N 1
ATOM 891 C CA . LEU A 1 115 ? -14.051 14.440 2.017 1.00 55.59 115 LEU A CA 1
ATOM 892 C C . LEU A 1 115 ? -13.214 13.545 2.947 1.00 55.59 115 LEU A C 1
ATOM 894 O O . LEU A 1 115 ? -13.290 13.708 4.160 1.00 55.59 115 LEU A O 1
ATOM 898 N N . CYS A 1 116 ? -12.352 12.669 2.415 1.00 55.66 116 CYS A N 1
ATOM 899 C CA . CYS A 1 116 ? -11.473 11.845 3.261 1.00 55.66 116 CYS A CA 1
ATOM 900 C C . CYS A 1 116 ? -10.507 12.695 4.099 1.00 55.66 116 CYS A C 1
ATOM 902 O O . CYS A 1 116 ? -10.383 12.468 5.301 1.00 55.66 116 CYS A O 1
ATOM 904 N N . CYS A 1 117 ? -9.876 13.712 3.505 1.00 56.69 117 CYS A N 1
ATOM 905 C CA . CYS A 1 117 ? -8.981 14.603 4.243 1.00 56.69 117 CYS A CA 1
ATOM 906 C C . CYS A 1 117 ? -9.737 15.435 5.285 1.00 56.69 117 CYS A C 1
ATOM 908 O O . CYS A 1 117 ? -9.298 15.500 6.423 1.00 56.69 117 CYS A O 1
ATOM 910 N N . SER A 1 118 ? -10.893 16.018 4.954 1.00 61.06 118 SER A N 1
ATOM 911 C CA . SER A 1 118 ? -11.639 16.851 5.914 1.00 61.06 118 SER A CA 1
ATOM 912 C C . SER A 1 118 ? -12.279 16.051 7.048 1.00 61.06 118 SER A C 1
ATOM 914 O O . SER A 1 118 ? -12.314 16.544 8.173 1.00 61.06 118 SER A O 1
ATOM 916 N N . ILE A 1 119 ? -12.721 14.811 6.808 1.00 70.94 119 ILE A N 1
ATOM 917 C CA . ILE A 1 119 ? -13.211 13.928 7.876 1.00 70.94 119 ILE A CA 1
ATOM 918 C C . ILE A 1 119 ? -12.056 13.495 8.779 1.00 70.94 119 ILE A C 1
ATOM 920 O O . ILE A 1 119 ? -12.202 13.540 9.997 1.00 70.94 119 ILE A O 1
ATOM 924 N N . LEU A 1 120 ? -10.904 13.117 8.217 1.00 62.38 120 LEU A N 1
ATOM 925 C CA . LEU A 1 120 ? -9.737 12.738 9.018 1.00 62.38 120 LEU A CA 1
ATOM 926 C C . LEU A 1 120 ? -9.171 13.933 9.792 1.00 62.38 120 LEU A C 1
ATOM 928 O O . LEU A 1 120 ? -8.861 13.791 10.969 1.00 62.38 120 LEU A O 1
ATOM 932 N N . THR A 1 121 ? -9.105 15.120 9.186 1.00 65.50 121 THR A N 1
ATOM 933 C CA . THR A 1 121 ? -8.732 16.361 9.878 1.00 65.50 121 THR A CA 1
ATOM 934 C C . THR A 1 121 ? -9.775 16.751 10.924 1.00 65.50 121 THR A C 1
ATOM 936 O O . THR A 1 121 ? -9.400 17.184 12.006 1.00 65.50 121 THR A O 1
ATOM 939 N N . GLY A 1 122 ? -11.068 16.557 10.657 1.00 72.69 122 GLY A N 1
ATOM 940 C CA . GLY A 1 122 ? -12.143 16.809 11.617 1.00 72.69 122 GLY A CA 1
ATOM 941 C C . GLY A 1 122 ? -12.102 15.856 12.813 1.00 72.69 122 GLY A C 1
ATOM 942 O O . GLY A 1 122 ? -12.232 16.299 13.950 1.00 72.69 122 GLY A O 1
ATOM 943 N N . LEU A 1 123 ? -11.852 14.565 12.578 1.00 70.56 123 LEU A N 1
ATOM 944 C CA . LEU A 1 123 ? -11.652 13.570 13.633 1.00 70.56 123 LEU A CA 1
ATOM 945 C C . LEU A 1 123 ? -10.366 13.834 14.412 1.00 70.56 123 LEU A C 1
ATOM 947 O O . LEU A 1 123 ? -10.394 13.784 15.634 1.00 70.56 123 LEU A O 1
ATOM 951 N N . LEU A 1 124 ? -9.264 14.164 13.738 1.00 68.25 124 LEU A N 1
ATOM 952 C CA . LEU A 1 124 ? -8.007 14.507 14.399 1.00 68.25 124 LEU A CA 1
ATOM 953 C C . LEU A 1 124 ? -8.156 15.782 15.236 1.00 68.25 124 LEU A C 1
ATOM 955 O O . LEU A 1 124 ? -7.709 15.808 16.374 1.00 68.25 124 LEU A O 1
ATOM 959 N N . SER A 1 125 ? -8.840 16.803 14.716 1.00 66.31 125 SER A N 1
ATOM 960 C CA . SER A 1 125 ? -9.175 18.011 15.471 1.00 66.31 125 SER A CA 1
ATOM 961 C C . SER A 1 125 ? -10.046 17.671 16.676 1.00 66.31 125 SER A C 1
ATOM 963 O O . SER A 1 125 ? -9.760 18.137 17.763 1.00 66.31 125 SER A O 1
ATOM 965 N N . PHE A 1 126 ? -11.059 16.817 16.532 1.00 70.81 126 PHE A N 1
ATOM 966 C CA . PHE A 1 126 ? -11.887 16.383 17.659 1.00 70.81 126 PHE A CA 1
ATOM 967 C C . PHE A 1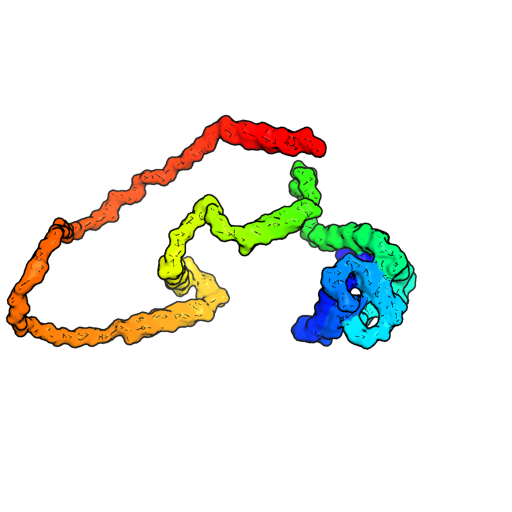 126 ? -11.113 15.552 18.697 1.00 70.81 126 PHE A C 1
ATOM 969 O O . PHE A 1 126 ? -11.383 15.650 19.888 1.00 70.81 126 PHE A O 1
ATOM 976 N N . MET A 1 127 ? -10.166 14.722 18.258 1.00 72.75 127 MET A N 1
ATOM 977 C CA . MET A 1 127 ? -9.377 13.850 19.134 1.00 72.75 127 MET A CA 1
ATOM 978 C C . MET A 1 127 ? -8.225 14.577 19.834 1.00 72.75 127 MET A C 1
ATOM 980 O O . MET A 1 127 ? -7.759 14.095 20.863 1.00 72.75 127 MET A O 1
ATOM 984 N N . MET A 1 128 ? -7.754 15.693 19.274 1.00 67.62 128 MET A N 1
ATOM 985 C CA . MET A 1 128 ? -6.629 16.474 19.801 1.00 67.62 128 MET A CA 1
ATOM 986 C C . MET A 1 128 ? -7.060 17.762 20.511 1.00 67.62 128 MET A C 1
ATOM 988 O O . MET A 1 128 ? -6.217 18.409 21.129 1.00 67.62 128 MET A O 1
ATOM 992 N N . ASP A 1 129 ? -8.330 18.156 20.407 1.00 64.00 129 ASP A N 1
ATOM 993 C CA . ASP A 1 129 ? -8.837 19.399 20.981 1.00 64.00 129 ASP A CA 1
ATOM 994 C C . ASP A 1 129 ? -9.635 19.136 22.269 1.00 64.00 129 ASP A C 1
ATOM 996 O O . ASP A 1 129 ? -10.623 18.402 22.283 1.00 64.00 129 ASP A O 1
ATOM 1000 N N . ASP A 1 130 ? -9.210 19.775 23.360 1.00 62.38 130 ASP A N 1
ATOM 1001 C CA . ASP A 1 130 ? -9.891 19.758 24.662 1.00 62.38 130 ASP A CA 1
ATOM 1002 C C . ASP A 1 130 ? -10.947 20.878 24.781 1.00 62.38 130 ASP A C 1
ATOM 1004 O O . ASP A 1 130 ? -11.564 21.068 25.842 1.00 62.38 130 ASP A O 1
ATOM 1008 N N . ALA A 1 131 ? -11.155 21.666 23.718 1.00 70.44 131 ALA A N 1
ATOM 1009 C CA . ALA A 1 131 ? -12.138 22.737 23.706 1.00 70.44 131 ALA A CA 1
ATOM 1010 C C . ALA A 1 131 ? -13.559 22.200 23.953 1.00 70.44 131 ALA A C 1
ATOM 1012 O O . ALA A 1 131 ? -14.069 21.306 23.277 1.00 70.44 131 ALA A O 1
ATOM 1013 N N . LEU A 1 132 ? -14.243 22.793 24.936 1.00 60.88 132 LEU A N 1
ATOM 1014 C CA . LEU A 1 132 ? -15.630 22.460 25.254 1.00 60.88 132 LEU A CA 1
ATOM 1015 C C . LEU A 1 132 ? -16.532 22.819 24.070 1.00 60.88 132 LEU A C 1
ATOM 1017 O O . LEU A 1 132 ? -16.809 23.991 23.816 1.00 60.88 132 LEU A O 1
ATOM 1021 N N . THR A 1 133 ? -17.043 21.806 23.380 1.00 70.81 133 THR A N 1
ATOM 1022 C CA . THR A 1 133 ? -18.060 21.981 22.343 1.00 70.81 133 THR A CA 1
ATOM 1023 C C . THR A 1 133 ? -19.366 22.505 22.952 1.00 70.81 133 THR A C 1
ATOM 1025 O O . THR A 1 133 ? -19.675 22.280 24.126 1.00 70.81 133 THR A O 1
ATOM 1028 N N . THR A 1 134 ? -20.154 23.259 22.180 1.00 59.22 134 THR A N 1
ATOM 1029 C CA . THR A 1 134 ? -21.430 23.814 22.656 1.00 59.22 134 THR A CA 1
ATOM 1030 C C . THR A 1 134 ? -22.370 22.687 23.097 1.00 59.22 134 THR A C 1
ATOM 1032 O O . THR A 1 134 ? -22.763 21.851 22.292 1.00 59.22 134 THR A O 1
ATOM 1035 N N . GLY A 1 135 ? -22.726 22.666 24.386 1.00 65.31 135 GLY A N 1
ATOM 1036 C CA . GLY A 1 135 ? -23.494 21.581 25.012 1.00 65.31 135 GLY A CA 1
ATOM 1037 C C . GLY A 1 135 ? -22.661 20.617 25.866 1.00 65.31 135 GLY A C 1
ATOM 1038 O O . GLY A 1 135 ? -23.236 19.748 26.519 1.00 65.31 135 GLY A O 1
ATOM 1039 N N . SER A 1 136 ? -21.336 20.783 25.921 1.00 67.69 136 SER A N 1
ATOM 1040 C CA . SER A 1 136 ? -20.468 20.009 26.811 1.00 67.69 136 SER A CA 1
ATOM 1041 C C . SER A 1 136 ? -20.724 20.374 28.278 1.00 67.69 136 SER A C 1
ATOM 1043 O O . SER A 1 136 ? -20.571 21.524 28.696 1.00 67.69 136 SER A O 1
ATOM 1045 N N . ILE A 1 137 ? -21.144 19.386 29.070 1.00 71.75 137 ILE A N 1
ATOM 1046 C CA . ILE A 1 137 ? -21.379 19.529 30.509 1.00 71.75 137 ILE A CA 1
ATOM 1047 C C . ILE A 1 137 ? -20.130 19.034 31.236 1.00 71.75 137 ILE A C 1
ATOM 1049 O O . ILE A 1 137 ? -19.801 17.847 31.191 1.00 71.75 137 ILE A O 1
ATOM 1053 N N . LYS A 1 138 ? -19.453 19.927 31.963 1.00 67.81 138 LYS A N 1
ATOM 1054 C CA . LYS A 1 138 ? -18.404 19.521 32.904 1.00 67.81 138 LYS A CA 1
ATOM 1055 C C . LYS A 1 138 ? -19.051 18.821 34.098 1.00 67.81 138 LYS A C 1
ATOM 1057 O O . LYS A 1 138 ? -19.713 19.453 34.915 1.00 67.81 138 LYS A O 1
ATOM 1062 N N . THR A 1 139 ? -18.854 17.511 34.189 1.00 79.25 139 THR A N 1
ATOM 1063 C CA . THR A 1 139 ? -19.221 16.690 35.351 1.00 79.25 139 THR A CA 1
ATOM 1064 C C . THR A 1 139 ? -17.956 16.268 36.091 1.00 79.25 139 THR A C 1
ATOM 1066 O O . THR A 1 139 ? -16.920 16.017 35.469 1.00 79.25 139 THR A O 1
ATOM 1069 N N . SER A 1 140 ? -18.013 16.210 37.423 1.00 87.00 140 SER A N 1
ATOM 1070 C CA . SER A 1 140 ? -16.906 15.673 38.220 1.00 87.00 140 SER A CA 1
ATOM 1071 C C . SER A 1 140 ? -16.756 14.170 37.970 1.00 87.00 140 SER A C 1
ATOM 1073 O O . SER A 1 140 ? -17.720 13.492 37.614 1.00 87.00 140 SER A O 1
ATOM 1075 N N . ASP A 1 141 ? -15.566 13.611 38.187 1.00 83.88 141 ASP A N 1
ATOM 1076 C CA . ASP A 1 141 ? -15.363 12.167 38.007 1.00 83.88 141 ASP A CA 1
ATOM 1077 C C . ASP A 1 141 ? -16.206 11.333 38.978 1.00 83.88 141 ASP A C 1
ATOM 1079 O O . ASP A 1 141 ? -16.656 10.241 38.630 1.00 83.88 141 ASP A O 1
ATOM 1083 N N . ALA A 1 142 ? -16.489 11.871 40.167 1.00 84.19 142 ALA A N 1
ATOM 1084 C CA . ALA A 1 142 ? -17.438 11.278 41.103 1.00 84.19 142 ALA A CA 1
ATOM 1085 C C . ALA A 1 142 ? -18.846 11.192 40.491 1.00 84.19 142 ALA A C 1
ATOM 1087 O O . ALA A 1 142 ? -19.493 10.147 40.565 1.00 84.19 142 ALA A O 1
ATOM 1088 N N . GLU A 1 143 ? -19.289 12.256 39.821 1.00 86.44 143 GLU A N 1
ATOM 1089 C CA . GLU A 1 143 ? -20.597 12.299 39.175 1.00 86.44 143 GLU A CA 1
ATOM 1090 C C . GLU A 1 143 ? -20.668 11.370 37.957 1.00 86.44 143 GLU A C 1
ATOM 1092 O O . GLU A 1 143 ? -21.633 10.619 37.814 1.00 86.44 143 GLU A O 1
ATOM 1097 N N . LYS A 1 144 ? -19.618 11.320 37.127 1.00 87.31 144 LYS A N 1
ATOM 1098 C CA . LYS A 1 144 ? -19.529 10.359 36.011 1.00 87.31 144 LYS A CA 1
ATOM 1099 C C . LYS A 1 144 ? -19.623 8.916 36.507 1.00 87.31 144 LYS A C 1
ATOM 1101 O O . LYS A 1 144 ? -20.371 8.122 35.940 1.00 87.31 144 LYS A O 1
ATOM 1106 N N . ARG A 1 145 ? -18.904 8.575 37.585 1.00 87.75 145 ARG A N 1
ATOM 1107 C CA . ARG A 1 145 ? -18.951 7.237 38.205 1.00 87.75 145 ARG A CA 1
ATOM 1108 C C . ARG A 1 145 ? -20.346 6.916 38.741 1.00 87.75 145 ARG A C 1
ATOM 1110 O O . ARG A 1 145 ? -20.831 5.805 38.530 1.00 87.75 145 ARG A O 1
ATOM 1117 N N . ARG A 1 146 ? -21.012 7.887 39.373 1.00 88.12 146 ARG A N 1
ATOM 1118 C CA . ARG A 1 146 ? -22.391 7.746 39.863 1.00 88.12 146 ARG A CA 1
ATOM 1119 C C . ARG A 1 146 ? -23.375 7.489 38.719 1.00 88.12 146 ARG A C 1
ATOM 1121 O O . ARG A 1 146 ? -24.156 6.543 38.793 1.00 88.12 146 ARG A O 1
ATOM 1128 N N . LEU A 1 147 ? -23.312 8.287 37.652 1.00 88.81 147 LEU A N 1
ATOM 1129 C CA . LEU A 1 147 ? -24.174 8.144 36.474 1.00 88.81 147 LEU A CA 1
ATOM 1130 C C . LEU A 1 147 ? -23.916 6.829 35.729 1.00 88.81 147 LEU A C 1
ATOM 1132 O O . LEU A 1 147 ? -24.868 6.164 35.328 1.00 88.81 147 LEU A O 1
ATOM 1136 N N . ALA A 1 148 ? -22.655 6.409 35.601 1.00 87.44 148 ALA A N 1
ATOM 1137 C CA . ALA A 1 148 ? -22.301 5.121 35.009 1.00 87.44 148 ALA A CA 1
ATOM 1138 C C . ALA A 1 148 ? -22.864 3.946 35.823 1.00 87.44 148 ALA A C 1
ATOM 1140 O O . ALA A 1 148 ? -23.426 3.016 35.244 1.00 87.44 148 ALA A O 1
ATOM 1141 N N . LYS A 1 149 ? -22.784 4.009 37.161 1.00 87.31 149 LYS A N 1
ATOM 1142 C CA . LYS A 1 149 ? -23.372 2.992 38.044 1.00 87.31 149 LYS A CA 1
ATOM 1143 C C . LYS A 1 149 ? -24.899 2.944 37.926 1.00 87.31 149 LYS A C 1
ATOM 1145 O O . LYS A 1 149 ? -25.465 1.859 37.825 1.00 87.31 149 LYS A O 1
ATOM 1150 N N . ALA A 1 150 ? -25.555 4.103 37.884 1.00 88.62 150 ALA A N 1
ATOM 1151 C CA . ALA A 1 150 ? -27.003 4.191 37.698 1.00 88.62 150 ALA A CA 1
ATOM 1152 C C . ALA A 1 150 ? -27.447 3.662 36.321 1.00 88.62 150 ALA A C 1
ATOM 1154 O O . ALA A 1 150 ? -28.428 2.929 36.235 1.00 88.62 150 ALA A O 1
ATOM 1155 N N . SER A 1 151 ? -26.701 3.982 35.259 1.00 90.56 151 SER A N 1
ATOM 1156 C CA . SER A 1 151 ? -26.945 3.475 33.902 1.00 90.56 151 SER A CA 1
ATOM 1157 C C . SER A 1 151 ? -26.794 1.953 33.833 1.00 90.56 151 SER A C 1
ATOM 1159 O O . SER A 1 151 ? -27.658 1.2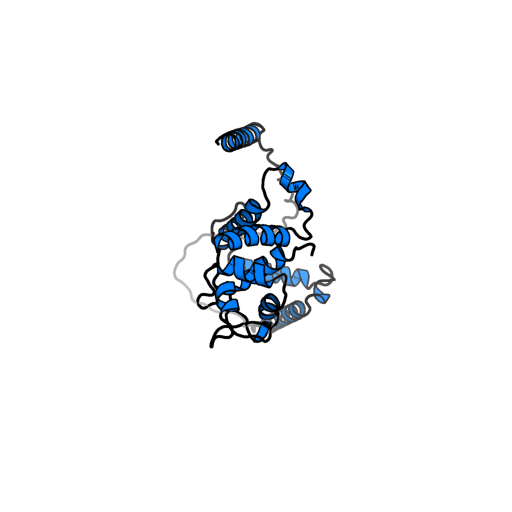67 33.290 1.00 90.56 151 SER A O 1
ATOM 1161 N N . LEU A 1 152 ? -25.748 1.401 34.459 1.00 87.56 152 LEU A N 1
ATOM 1162 C CA . LEU A 1 152 ? -25.554 -0.047 34.543 1.00 87.56 152 LEU A CA 1
ATOM 1163 C C . LEU A 1 152 ? -26.708 -0.733 35.288 1.00 87.56 152 LEU A C 1
ATOM 1165 O O . LEU A 1 152 ? -27.227 -1.731 34.796 1.00 87.56 152 LEU A O 1
ATOM 1169 N N . ALA A 1 153 ? -27.144 -0.185 36.427 1.00 87.06 153 ALA A N 1
ATOM 1170 C CA . ALA A 1 153 ? -28.291 -0.711 37.169 1.00 87.06 153 ALA A CA 1
ATOM 1171 C C . ALA A 1 153 ? -29.566 -0.718 36.309 1.00 87.06 153 ALA A C 1
ATOM 1173 O O . ALA A 1 153 ? -30.218 -1.754 36.180 1.00 87.06 153 ALA A O 1
ATOM 1174 N N . TYR A 1 154 ? -29.853 0.404 35.641 1.00 88.50 154 TYR A N 1
ATOM 1175 C CA . TYR A 1 154 ? -30.998 0.536 34.742 1.00 88.50 154 TYR A CA 1
ATOM 1176 C C . TYR A 1 154 ? -30.972 -0.500 33.608 1.00 88.50 154 TYR A C 1
ATOM 1178 O O . TYR A 1 154 ? -31.999 -1.113 33.320 1.00 88.50 154 TYR A O 1
ATOM 1186 N N . ASN A 1 155 ? -29.805 -0.737 33.001 1.00 87.62 155 ASN A N 1
ATOM 1187 C CA . ASN A 1 155 ? -29.641 -1.689 31.899 1.00 87.62 155 ASN A CA 1
ATOM 1188 C C . ASN A 1 155 ? -29.732 -3.159 32.352 1.00 87.62 155 ASN A C 1
ATOM 1190 O O . ASN A 1 155 ? -30.219 -4.010 31.605 1.00 87.62 155 ASN A O 1
ATOM 1194 N N . CYS A 1 156 ? -29.272 -3.472 33.567 1.00 84.25 156 CYS A N 1
ATOM 1195 C CA . CYS A 1 156 ? -29.314 -4.823 34.137 1.00 84.25 156 CYS A CA 1
ATOM 1196 C C . CYS A 1 156 ? -30.718 -5.240 34.609 1.00 84.25 156 CYS A C 1
ATOM 1198 O O . CYS A 1 156 ? -31.015 -6.444 34.697 1.00 84.25 156 CYS A O 1
ATOM 1200 N N . GLU A 1 157 ? -31.590 -4.269 34.891 1.00 81.56 157 GLU A N 1
ATOM 1201 C CA . GLU A 1 157 ? -32.995 -4.502 35.209 1.00 81.56 157 GLU A CA 1
ATOM 1202 C C . GLU A 1 157 ? -33.744 -5.087 34.003 1.00 81.56 157 GLU A C 1
ATOM 1204 O O . GLU A 1 157 ? -33.906 -4.472 32.947 1.00 81.56 157 GLU A O 1
ATOM 1209 N N . SER A 1 158 ? -34.267 -6.301 34.187 1.00 69.25 158 SER A N 1
ATOM 1210 C CA . SER A 1 158 ? -34.930 -7.080 33.134 1.00 69.25 158 SER A CA 1
ATOM 1211 C C . SER A 1 158 ? -36.152 -6.390 32.523 1.00 69.25 158 SER A C 1
ATOM 1213 O O . SER A 1 158 ? -36.500 -6.677 31.379 1.00 69.25 158 SER A O 1
ATOM 1215 N N . LYS A 1 159 ? -36.787 -5.477 33.266 1.00 77.56 159 LYS A N 1
ATOM 1216 C CA . LYS A 1 159 ? -37.953 -4.708 32.817 1.00 77.56 159 LYS A CA 1
ATOM 1217 C C . LYS A 1 159 ? -37.592 -3.599 31.825 1.00 77.56 159 LYS A C 1
ATOM 1219 O O . LYS A 1 159 ? -38.420 -3.269 30.984 1.00 77.56 159 LYS A O 1
ATOM 1224 N N . ASN A 1 160 ? -36.381 -3.048 31.909 1.00 76.75 160 ASN A N 1
ATOM 1225 C CA . ASN A 1 160 ? -35.981 -1.879 31.125 1.00 76.75 160 ASN A CA 1
ATOM 1226 C C . ASN A 1 160 ? -35.292 -2.273 29.815 1.00 76.75 160 ASN A C 1
ATOM 1228 O O . ASN A 1 160 ? -35.498 -1.623 28.794 1.00 76.75 160 ASN A O 1
ATOM 1232 N N . CYS A 1 161 ? -34.472 -3.331 29.827 1.00 78.06 161 CYS A N 1
ATOM 1233 C CA . CYS A 1 161 ? -33.643 -3.718 28.681 1.00 78.06 161 CYS A CA 1
ATOM 1234 C C . CYS A 1 161 ? -33.511 -5.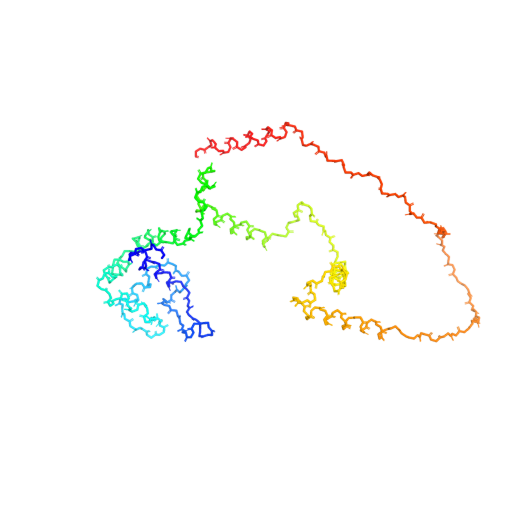253 28.544 1.00 78.06 161 CYS A C 1
ATOM 1236 O O . CYS A 1 161 ? -32.489 -5.836 28.910 1.00 78.06 161 CYS A O 1
ATOM 1238 N N . PRO A 1 162 ? -34.502 -5.952 27.958 1.00 77.88 162 PRO A N 1
ATOM 1239 C CA . PRO A 1 162 ? -34.534 -7.421 27.920 1.00 77.88 162 PRO A CA 1
ATOM 1240 C C . PRO A 1 162 ? -33.411 -8.063 27.087 1.00 77.88 162 PRO A C 1
ATOM 1242 O O . PRO A 1 162 ? -33.060 -9.221 27.311 1.00 77.88 162 PRO A O 1
ATOM 1245 N N . HIS A 1 163 ? -32.835 -7.330 26.129 1.00 85.44 163 HIS A N 1
ATOM 1246 C CA . HIS A 1 163 ? -31.731 -7.820 25.295 1.00 85.44 163 HIS A CA 1
ATOM 1247 C C . HIS A 1 163 ? -30.349 -7.595 25.916 1.00 85.44 163 HIS A C 1
ATOM 1249 O O . HIS A 1 163 ? -29.425 -8.344 25.606 1.00 85.44 163 HIS A O 1
ATOM 1255 N N . PHE A 1 164 ? -30.202 -6.624 26.822 1.00 86.62 164 PHE A N 1
ATOM 1256 C CA . PHE A 1 164 ? -28.902 -6.254 27.387 1.00 86.62 164 PHE A CA 1
ATOM 1257 C C . PHE A 1 164 ? -28.241 -7.432 28.111 1.00 86.62 164 PHE A C 1
ATOM 1259 O O . PHE A 1 164 ? -27.079 -7.739 27.878 1.00 86.62 164 PHE A O 1
ATOM 1266 N N . ARG A 1 165 ? -29.025 -8.189 28.882 1.00 81.69 165 ARG A N 1
ATOM 1267 C CA . ARG A 1 165 ? -28.553 -9.378 29.609 1.00 81.69 165 ARG A CA 1
ATOM 1268 C C . ARG A 1 165 ? -28.080 -10.514 28.699 1.00 81.69 165 ARG A C 1
ATOM 1270 O O . ARG A 1 165 ? -27.262 -11.318 29.122 1.00 81.69 165 ARG A O 1
ATOM 1277 N N . LYS A 1 166 ? -28.636 -10.612 27.486 1.00 86.12 166 LYS A N 1
ATOM 1278 C CA . LYS A 1 166 ? -28.267 -11.654 26.515 1.00 86.12 166 LYS A CA 1
ATOM 1279 C C . LYS A 1 166 ? -26.970 -11.311 25.792 1.00 86.12 166 LYS A C 1
ATOM 1281 O O . LYS A 1 166 ? -26.194 -12.208 25.499 1.00 86.12 166 LYS A O 1
ATOM 1286 N N . LEU A 1 167 ? -26.781 -10.031 25.478 1.00 89.12 167 LEU A N 1
ATOM 1287 C CA . LEU A 1 167 ? -25.635 -9.548 24.710 1.00 89.12 167 LEU A CA 1
ATOM 1288 C C . LEU A 1 167 ? -24.404 -9.290 25.586 1.00 89.12 167 LEU A C 1
ATOM 1290 O O . LEU A 1 167 ? -23.294 -9.430 25.092 1.00 89.12 167 LEU A O 1
ATOM 1294 N N . PHE A 1 168 ? -24.608 -8.933 26.858 1.00 91.00 168 PHE A N 1
ATOM 1295 C CA . PHE A 1 168 ? -23.550 -8.485 27.770 1.00 91.00 168 PHE A CA 1
ATOM 1296 C C . PHE A 1 168 ? -23.626 -9.184 29.145 1.00 91.00 168 PHE A C 1
ATOM 1298 O O . PHE A 1 168 ? -23.836 -8.520 30.170 1.00 91.00 168 PHE A O 1
ATOM 1305 N N . PRO A 1 169 ? -23.527 -10.527 29.206 1.00 89.25 169 PRO A N 1
ATOM 1306 C CA . PRO A 1 169 ? -23.619 -11.283 30.461 1.00 89.25 169 PRO A CA 1
ATOM 1307 C C . PRO A 1 169 ? -22.555 -10.879 31.498 1.00 89.25 169 PRO A C 1
ATOM 1309 O O . PRO A 1 169 ? -22.856 -10.785 32.689 1.00 89.25 169 PRO A O 1
ATOM 1312 N N . GLU A 1 170 ? -21.347 -10.536 31.058 1.00 91.12 170 GLU A N 1
ATOM 1313 C CA . GLU A 1 170 ? -20.218 -10.124 31.897 1.00 91.12 170 GLU A CA 1
ATOM 1314 C C . GLU A 1 170 ? -20.500 -8.836 32.691 1.00 91.12 170 GLU A C 1
ATOM 1316 O O . GLU A 1 170 ? -20.075 -8.679 33.839 1.00 91.12 170 GLU A O 1
ATOM 1321 N N . TYR A 1 171 ? -21.280 -7.915 32.119 1.00 86.25 171 TYR A N 1
ATOM 1322 C CA . TYR A 1 171 ? -21.680 -6.686 32.805 1.00 86.25 171 TYR A CA 1
ATOM 1323 C C . TYR A 1 171 ? -22.768 -6.937 33.850 1.00 86.25 171 TYR A C 1
ATOM 1325 O O . TYR A 1 171 ? -22.800 -6.254 34.878 1.00 86.25 171 TYR A O 1
ATOM 1333 N N . VAL A 1 172 ? -23.622 -7.939 33.628 1.00 86.56 172 VAL A N 1
ATOM 1334 C CA . VAL A 1 172 ? -24.623 -8.378 34.609 1.00 86.56 172 VAL A CA 1
ATOM 1335 C C . VAL A 1 172 ? -23.940 -9.042 35.803 1.00 86.56 172 VAL A C 1
ATOM 1337 O O . VAL A 1 172 ? -24.284 -8.749 36.948 1.00 86.56 172 VAL A O 1
ATOM 1340 N N . GLU A 1 173 ? -22.936 -9.883 35.562 1.00 89.00 173 GLU A N 1
ATOM 1341 C CA . GLU A 1 173 ? -22.127 -10.492 36.624 1.00 89.00 173 GLU A CA 1
ATOM 1342 C C . GLU A 1 173 ? -21.395 -9.434 37.451 1.00 89.00 173 GLU A C 1
ATOM 1344 O O . GLU A 1 173 ? -21.488 -9.433 38.682 1.00 89.00 173 GLU A O 1
ATOM 1349 N N . LYS A 1 174 ? -20.747 -8.474 36.782 1.00 87.62 174 LYS A N 1
ATOM 1350 C CA . LYS A 1 174 ? -20.087 -7.340 37.440 1.00 87.62 174 LYS A CA 1
ATOM 1351 C C . LYS A 1 174 ? -21.058 -6.523 38.294 1.00 87.62 174 LYS A C 1
ATOM 1353 O O . LYS A 1 174 ? -20.706 -6.109 39.397 1.00 87.62 174 LYS A O 1
ATOM 1358 N N . TYR A 1 175 ? -22.277 -6.299 37.807 1.00 86.88 175 TYR A N 1
ATOM 1359 C CA . TYR A 1 175 ? -23.319 -5.610 38.565 1.00 86.88 175 TYR A CA 1
ATOM 1360 C C . TYR A 1 175 ? -23.739 -6.400 39.817 1.00 86.88 175 TYR A C 1
ATOM 1362 O O . TYR A 1 175 ? -23.804 -5.836 40.909 1.00 86.88 175 TYR A O 1
ATOM 1370 N N . ASN A 1 176 ? -23.937 -7.715 39.695 1.00 86.94 176 ASN A N 1
ATOM 1371 C CA . ASN A 1 176 ? -24.291 -8.572 40.830 1.00 86.94 176 ASN A CA 1
ATOM 1372 C C . ASN A 1 176 ? -23.188 -8.607 41.902 1.00 86.94 176 ASN A C 1
ATOM 1374 O O . ASN A 1 176 ? -23.491 -8.559 43.092 1.00 86.94 176 ASN A O 1
ATOM 1378 N N . GLN A 1 177 ? -21.914 -8.638 41.499 1.00 87.25 177 GLN A N 1
ATOM 1379 C CA . GLN A 1 177 ? -20.778 -8.560 42.428 1.00 87.25 177 GLN A CA 1
ATOM 1380 C C . GLN A 1 177 ? -20.749 -7.224 43.185 1.00 87.25 177 GLN A C 1
ATOM 1382 O O . GLN A 1 177 ? -20.505 -7.201 44.391 1.00 87.25 177 GLN A O 1
ATOM 1387 N N . GLN A 1 178 ? -21.047 -6.112 42.504 1.00 84.69 178 GLN A N 1
ATOM 1388 C CA . GLN A 1 178 ? -21.128 -4.792 43.141 1.00 84.69 178 GLN A CA 1
ATOM 1389 C C . GLN A 1 178 ? -22.230 -4.728 44.207 1.00 84.69 178 GLN A C 1
ATOM 1391 O O . GLN A 1 178 ? -21.997 -4.156 45.269 1.00 84.69 178 GLN A O 1
ATOM 1396 N N . LEU A 1 179 ? -23.388 -5.355 43.963 1.00 82.25 179 LEU A N 1
ATOM 1397 C CA . LEU A 1 179 ? -24.465 -5.446 44.956 1.00 82.25 179 LEU A CA 1
ATOM 1398 C C . LEU A 1 179 ? -24.055 -6.265 46.189 1.00 82.25 179 LEU A C 1
ATOM 1400 O O . LEU A 1 179 ? -24.385 -5.900 47.314 1.00 82.25 179 LEU A O 1
ATOM 1404 N N . GLN A 1 180 ? -23.313 -7.357 45.994 1.00 81.00 180 GLN A N 1
ATOM 1405 C CA . GLN A 1 180 ? -22.835 -8.193 47.100 1.00 81.00 180 GLN A CA 1
ATOM 1406 C C . GLN A 1 180 ? -21.814 -7.460 47.984 1.00 81.00 180 GLN A C 1
ATOM 1408 O O . GLN A 1 180 ? -21.880 -7.559 49.209 1.00 81.00 180 GLN A O 1
ATOM 1413 N N . LEU A 1 181 ? -20.910 -6.682 47.382 1.00 79.88 181 LEU A N 1
ATOM 1414 C CA . LEU A 1 181 ? -19.930 -5.859 48.103 1.00 79.88 181 LEU A CA 1
ATOM 1415 C C . LEU A 1 181 ? -20.596 -4.746 48.928 1.00 79.88 181 LEU A C 1
ATOM 1417 O O . LEU A 1 181 ? -20.192 -4.498 50.064 1.00 79.88 181 LEU A O 1
ATOM 1421 N N . GLU A 1 182 ? -21.640 -4.108 48.394 1.00 74.56 182 GLU A N 1
ATOM 1422 C CA . GLU A 1 182 ? -22.405 -3.095 49.135 1.00 74.56 182 GLU A CA 1
ATOM 1423 C C . GLU A 1 182 ? -23.200 -3.698 50.295 1.00 74.56 182 GLU A C 1
ATOM 1425 O O . GLU A 1 182 ? -23.179 -3.141 51.391 1.00 74.56 182 GLU A O 1
ATOM 1430 N N . ASN A 1 183 ? -23.812 -4.869 50.103 1.00 67.06 183 ASN A N 1
ATOM 1431 C CA . ASN A 1 183 ? -24.549 -5.559 51.165 1.00 67.06 183 ASN A CA 1
ATOM 1432 C C . ASN A 1 183 ? -23.634 -6.111 52.271 1.00 67.06 183 ASN A C 1
ATOM 1434 O O . ASN A 1 183 ? -24.045 -6.188 53.421 1.00 67.06 183 ASN A O 1
ATOM 1438 N N . THR A 1 184 ? -22.384 -6.457 51.951 1.00 64.50 184 THR A N 1
ATOM 1439 C CA . THR A 1 184 ? -21.405 -6.945 52.944 1.00 64.50 184 THR A CA 1
ATOM 1440 C C . THR A 1 184 ? -20.819 -5.808 53.793 1.00 64.50 184 THR A C 1
ATOM 1442 O O . THR A 1 184 ? -20.308 -6.044 54.883 1.00 64.50 184 THR A O 1
ATOM 1445 N N . THR A 1 185 ? -20.912 -4.557 53.330 1.00 57.62 185 THR A N 1
ATOM 1446 C CA . THR A 1 185 ? -20.372 -3.380 54.038 1.00 57.62 185 THR A CA 1
ATOM 1447 C C . THR A 1 185 ? -21.390 -2.760 55.017 1.00 57.62 185 THR A C 1
ATOM 1449 O O . THR A 1 185 ? -21.056 -1.825 55.741 1.00 57.62 185 THR A O 1
ATOM 1452 N N . ALA A 1 186 ? -22.625 -3.272 55.076 1.00 57.47 186 ALA A N 1
ATOM 1453 C CA . ALA A 1 186 ? -23.719 -2.712 55.871 1.00 57.47 186 ALA A CA 1
ATOM 1454 C C . ALA A 1 186 ? -24.337 -3.744 56.844 1.00 57.47 186 ALA A C 1
ATOM 1456 O O . ALA A 1 186 ? -25.378 -4.312 56.549 1.00 57.47 186 ALA A O 1
ATOM 1457 N N . GLU A 1 187 ? -23.716 -3.957 58.010 1.00 44.00 187 GLU A N 1
ATOM 1458 C CA . GLU A 1 187 ? -24.267 -4.634 59.211 1.00 44.00 187 GLU A CA 1
ATOM 1459 C C . GLU A 1 187 ? -23.535 -4.058 60.465 1.00 44.00 187 GLU A C 1
ATOM 1461 O O . GLU A 1 187 ? -22.464 -3.464 60.315 1.00 44.00 187 GLU A O 1
ATOM 1466 N N . PRO A 1 188 ? -24.111 -4.087 61.686 1.00 44.59 188 PRO A N 1
ATOM 1467 C CA . PRO A 1 188 ? -24.601 -2.909 62.402 1.00 44.59 188 PRO A CA 1
ATOM 1468 C C . PRO A 1 188 ? -23.697 -2.441 63.560 1.00 44.59 188 PRO A C 1
ATOM 1470 O O . PRO A 1 188 ? -23.089 -3.233 64.276 1.00 44.59 188 PRO A O 1
ATOM 1473 N N . VAL A 1 189 ? -23.668 -1.126 63.799 1.00 38.94 189 VAL A N 1
ATOM 1474 C CA . VAL A 1 189 ? -23.002 -0.511 64.963 1.00 38.94 189 VAL A CA 1
ATOM 1475 C C . VAL A 1 189 ? -23.809 -0.805 66.247 1.00 38.94 189 VAL A C 1
ATOM 1477 O O . VAL A 1 189 ? -25.007 -0.511 66.262 1.00 38.94 189 VAL A O 1
ATOM 1480 N N . PRO A 1 190 ? -23.204 -1.345 67.329 1.00 36.88 190 PRO A N 1
ATOM 1481 C CA . PRO A 1 190 ? -23.888 -1.567 68.608 1.00 36.88 190 PRO A CA 1
ATOM 1482 C C . PRO A 1 190 ? -24.320 -0.256 69.286 1.00 36.88 190 PRO A C 1
ATOM 1484 O O . PRO A 1 190 ? -23.566 0.715 69.324 1.00 36.88 190 PRO A O 1
ATOM 1487 N N . GLN A 1 191 ? -25.534 -0.244 69.844 1.00 41.16 191 GLN A N 1
ATOM 1488 C CA . GLN A 1 191 ? -26.089 0.858 70.638 1.00 41.16 191 GLN A CA 1
ATOM 1489 C C . GLN A 1 191 ? -25.455 0.922 72.039 1.00 41.16 191 GLN A C 1
ATOM 1491 O O . GLN A 1 191 ? -25.462 -0.077 72.755 1.00 41.16 191 GLN A O 1
ATOM 1496 N N . GLU A 1 192 ? -25.028 2.111 72.476 1.00 30.58 192 GLU A N 1
ATOM 1497 C CA . GLU A 1 192 ? -24.702 2.409 73.879 1.00 30.58 192 GLU A CA 1
ATOM 1498 C C . GLU A 1 192 ? -25.453 3.678 74.343 1.00 30.58 192 GLU A C 1
ATOM 1500 O O . GLU A 1 192 ? -25.523 4.679 73.628 1.00 30.58 192 GLU A O 1
ATOM 1505 N N . ASN A 1 193 ? -26.096 3.584 75.515 1.00 29.78 193 ASN A N 1
ATOM 1506 C CA . ASN A 1 193 ? -26.980 4.584 76.140 1.00 29.78 193 ASN A CA 1
ATOM 1507 C C . ASN A 1 193 ? -26.202 5.736 76.843 1.00 29.78 193 ASN A C 1
ATOM 1509 O O . ASN A 1 193 ? -24.998 5.612 77.049 1.00 29.78 193 ASN A O 1
ATOM 1513 N N . PRO A 1 194 ? -26.854 6.867 77.217 1.00 39.78 194 PRO A N 1
ATOM 1514 C CA . PRO A 1 194 ? -26.192 8.180 77.315 1.00 39.78 194 PRO A CA 1
ATOM 1515 C C . PRO A 1 194 ? -25.779 8.694 78.722 1.00 39.78 194 PRO A C 1
ATOM 1517 O O . PRO A 1 194 ? -26.430 8.389 79.718 1.00 39.78 194 PRO A O 1
ATOM 1520 N N . ALA A 1 195 ? -24.821 9.651 78.691 1.00 30.92 195 ALA A N 1
ATOM 1521 C CA . ALA A 1 195 ? -24.475 10.750 79.639 1.00 30.92 195 ALA A CA 1
ATOM 1522 C C . ALA A 1 195 ? -23.493 10.444 80.812 1.00 30.92 195 ALA A C 1
ATOM 1524 O O . ALA A 1 195 ? -23.477 9.304 81.265 1.00 30.92 195 ALA A O 1
ATOM 1525 N N . PRO A 1 196 ? -22.695 11.419 81.353 1.00 33.84 196 PRO A N 1
ATOM 1526 C CA . PRO A 1 196 ? -22.867 12.887 81.325 1.00 33.84 196 PRO A CA 1
ATOM 1527 C C . PRO A 1 196 ? -21.629 13.763 80.965 1.00 33.84 196 PRO A C 1
ATOM 1529 O O . PRO A 1 196 ? -20.491 13.315 80.900 1.00 33.84 196 PRO A O 1
ATOM 1532 N N . ALA A 1 197 ? -21.907 15.053 80.729 1.00 33.84 197 ALA A N 1
ATOM 1533 C CA . ALA A 1 197 ? -20.999 16.128 80.297 1.00 33.84 197 ALA A CA 1
ATOM 1534 C C . ALA A 1 197 ? -19.953 16.576 81.351 1.00 33.84 197 ALA A C 1
ATOM 1536 O O . ALA A 1 197 ? -20.118 16.305 82.540 1.00 33.84 197 ALA A O 1
ATOM 1537 N N . PRO A 1 198 ? -18.935 17.365 80.937 1.00 27.41 198 PRO A N 1
ATOM 1538 C CA . PRO A 1 198 ? -19.044 18.812 81.170 1.00 27.41 198 PRO A CA 1
ATOM 1539 C C . PRO A 1 198 ? -18.609 19.702 79.984 1.00 27.41 198 PRO A C 1
ATOM 1541 O O . PRO A 1 198 ? -17.725 19.381 79.197 1.00 27.41 198 PRO A O 1
ATOM 1544 N N . SER A 1 199 ? -19.276 20.854 79.896 1.00 28.59 199 SER A N 1
ATOM 1545 C CA . SER A 1 199 ? -19.008 22.026 79.036 1.00 28.59 199 SER A CA 1
ATOM 1546 C C . SER A 1 199 ? -18.185 23.073 79.835 1.00 28.59 199 SER A C 1
ATOM 1548 O O . SER A 1 199 ? -17.875 22.767 80.990 1.00 28.59 199 SER A O 1
ATOM 1550 N N . PRO A 1 200 ? -17.930 24.333 79.391 1.00 41.69 200 PRO A N 1
ATOM 1551 C CA . PRO A 1 200 ? -18.107 24.979 78.071 1.00 41.69 200 PRO A CA 1
ATOM 1552 C C . PRO A 1 200 ? -16.948 25.933 77.647 1.00 41.69 200 PRO A C 1
ATOM 1554 O O . PRO A 1 200 ? -16.256 26.485 78.495 1.00 41.69 200 PRO A O 1
ATOM 1557 N N . ALA A 1 201 ? -16.829 26.274 76.352 1.00 26.17 201 ALA A N 1
ATOM 1558 C CA . ALA A 1 201 ? -16.397 27.623 75.926 1.00 26.17 201 ALA A CA 1
ATOM 1559 C C . ALA A 1 201 ? -16.777 27.946 74.457 1.00 26.17 201 ALA A C 1
ATOM 1561 O O . ALA A 1 201 ? -16.193 27.388 73.536 1.00 26.17 201 ALA A O 1
ATOM 1562 N N . ALA A 1 202 ? -17.752 28.865 74.314 1.00 28.38 202 ALA A N 1
ATOM 1563 C CA . ALA A 1 202 ? -18.081 29.817 73.222 1.00 28.38 202 ALA A CA 1
ATOM 1564 C C . ALA A 1 202 ? -18.123 29.318 71.749 1.00 28.38 202 ALA A C 1
ATOM 1566 O O . ALA A 1 202 ? -17.094 28.984 71.182 1.00 28.38 202 ALA A O 1
ATOM 1567 N N . GLN A 1 203 ? -19.277 29.159 71.065 1.00 27.39 203 GLN A N 1
ATOM 1568 C CA . GLN A 1 203 ? -20.278 30.145 70.551 1.00 27.39 203 GLN A CA 1
ATOM 1569 C C . GLN A 1 203 ? -19.662 31.201 69.598 1.00 27.39 203 GLN A C 1
ATOM 1571 O O . GLN A 1 203 ? -18.720 31.870 69.994 1.00 27.39 203 GLN A O 1
ATOM 1576 N N . GLN A 1 204 ? -20.129 31.415 68.352 1.00 27.75 204 GLN A N 1
ATOM 1577 C CA . GLN A 1 204 ? -21.496 31.818 67.950 1.00 27.75 204 GLN A CA 1
ATOM 1578 C C . GLN A 1 204 ? -21.876 31.487 66.469 1.00 27.75 204 GLN A C 1
ATOM 1580 O O . GLN A 1 204 ? -21.110 31.788 65.564 1.00 27.75 204 GLN A O 1
ATOM 1585 N N . ALA A 1 205 ? -23.071 30.881 66.290 1.00 26.59 205 ALA A N 1
ATOM 1586 C CA . ALA A 1 205 ? -24.268 31.190 65.448 1.00 26.59 205 ALA A CA 1
ATOM 1587 C C . ALA A 1 205 ? -24.183 31.839 64.022 1.00 26.59 205 ALA A C 1
ATOM 1589 O O . ALA A 1 205 ? -23.241 32.578 63.766 1.00 26.59 205 ALA A O 1
ATOM 1590 N N . PRO A 1 206 ? -25.208 31.693 63.122 1.00 35.91 206 PRO A N 1
ATOM 1591 C CA . PRO A 1 206 ? -26.606 31.323 63.399 1.00 35.91 206 PRO A CA 1
ATOM 1592 C C . PRO A 1 206 ? -27.296 30.263 62.497 1.00 35.91 206 PRO A C 1
ATOM 1594 O O . PRO A 1 206 ? -26.865 29.872 61.420 1.00 35.91 206 PRO A O 1
ATOM 1597 N N . THR A 1 207 ? -28.435 29.849 63.049 1.00 26.19 207 THR A N 1
ATOM 1598 C CA . THR A 1 207 ? -29.560 28.980 62.658 1.00 26.19 207 THR A CA 1
ATOM 1599 C C . THR A 1 207 ? -30.299 29.321 61.356 1.00 26.19 207 THR A C 1
ATOM 1601 O O . THR A 1 207 ? -30.497 30.506 61.132 1.00 26.19 207 THR A O 1
ATOM 1604 N N . VAL A 1 208 ? -30.899 28.325 60.667 1.00 30.28 208 VAL A N 1
ATOM 1605 C CA . VAL A 1 208 ? -32.346 28.284 60.289 1.00 30.28 208 VAL A CA 1
ATOM 1606 C C . VAL A 1 208 ? -32.818 26.820 60.122 1.00 30.28 208 VAL A C 1
ATOM 1608 O O . VAL A 1 208 ? -32.069 25.942 59.711 1.00 30.28 208 VAL A O 1
ATOM 1611 N N . ALA A 1 209 ? -34.069 26.592 60.523 1.00 30.08 209 ALA A N 1
ATOM 1612 C CA . ALA A 1 209 ? -34.767 25.353 60.841 1.00 30.08 209 ALA A CA 1
ATOM 1613 C C . ALA A 1 209 ? -35.178 24.425 59.675 1.00 30.08 209 ALA A C 1
ATOM 1615 O O . ALA A 1 209 ? -35.421 24.847 58.548 1.00 30.08 209 ALA A O 1
ATOM 1616 N N . ASN A 1 210 ? -35.372 23.151 60.033 1.00 34.59 210 ASN A N 1
ATOM 1617 C CA . ASN A 1 210 ? -36.062 22.109 59.267 1.00 34.59 210 ASN A CA 1
ATOM 1618 C C . ASN A 1 210 ? -37.586 22.346 59.211 1.00 34.59 210 ASN A C 1
ATOM 1620 O O . ASN A 1 210 ? -38.206 22.551 60.256 1.00 34.59 210 ASN A O 1
ATOM 1624 N N . ARG A 1 211 ? -38.212 22.154 58.039 1.00 28.05 211 ARG A N 1
ATOM 1625 C CA . ARG A 1 211 ? -39.589 21.627 57.930 1.00 28.05 211 ARG A CA 1
ATOM 1626 C C . ARG A 1 211 ? -39.816 20.980 56.559 1.00 28.05 211 ARG A C 1
ATOM 1628 O O . ARG A 1 211 ? -39.643 21.617 55.529 1.00 28.05 211 ARG A O 1
ATOM 1635 N N . ALA A 1 212 ? -40.208 19.710 56.570 1.00 32.97 212 ALA A N 1
ATOM 1636 C CA . ALA A 1 212 ? -40.599 18.935 55.398 1.00 32.97 212 ALA A CA 1
ATOM 1637 C C . ALA A 1 212 ? -42.007 19.315 54.905 1.00 32.97 212 ALA A C 1
ATOM 1639 O O . ALA A 1 212 ? -42.892 19.502 55.739 1.00 32.97 212 ALA A O 1
ATOM 1640 N N . GLN A 1 213 ? -42.215 19.346 53.580 1.00 33.75 213 GLN A N 1
ATOM 1641 C CA . GLN A 1 213 ? -43.435 18.889 52.886 1.00 33.75 213 GLN A CA 1
ATOM 1642 C C . GLN A 1 213 ? -43.228 18.846 51.346 1.00 33.75 213 GLN A C 1
ATOM 1644 O O . GLN A 1 213 ? -42.285 19.457 50.844 1.00 33.75 213 GLN A O 1
ATOM 1649 N N . PRO A 1 214 ? -44.029 18.043 50.611 1.00 37.00 214 PRO A N 1
ATOM 1650 C CA . PRO A 1 214 ? -43.662 17.430 49.333 1.00 37.00 214 PRO A CA 1
ATOM 1651 C C . PRO A 1 214 ? -43.937 18.338 48.132 1.00 37.00 214 PRO A C 1
ATOM 1653 O O . PRO A 1 214 ? -45.041 18.847 47.979 1.00 37.00 214 PRO A O 1
ATOM 1656 N N . LEU A 1 215 ? -42.962 18.472 47.231 1.00 34.00 215 LEU A N 1
ATOM 1657 C CA . LEU A 1 215 ? -43.151 19.154 45.950 1.00 34.00 215 LEU A CA 1
ATOM 1658 C C . LEU A 1 215 ? -43.468 18.127 44.850 1.00 34.00 215 LEU A C 1
ATOM 1660 O O . LEU A 1 215 ? -42.660 17.852 43.963 1.00 34.00 215 LEU A O 1
ATOM 1664 N N . ALA A 1 216 ? -44.660 17.535 44.928 1.00 39.69 216 ALA A N 1
ATOM 1665 C CA . ALA A 1 216 ? -45.411 17.295 43.701 1.00 39.69 216 ALA A CA 1
ATOM 1666 C C . ALA A 1 216 ? -45.879 18.674 43.196 1.00 39.69 216 ALA A C 1
ATOM 1668 O O . ALA A 1 216 ? -46.115 19.562 44.003 1.00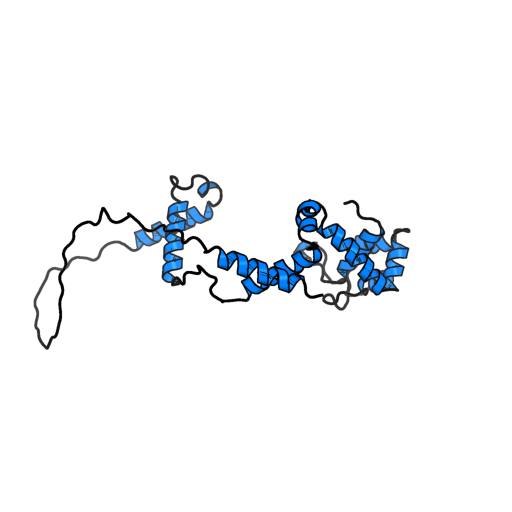 39.69 216 ALA A O 1
ATOM 1669 N N . GLU A 1 217 ? -45.960 18.855 41.877 1.00 41.22 217 GLU A N 1
ATOM 1670 C CA . GLU A 1 217 ? -46.382 20.095 41.190 1.00 41.22 217 GLU A CA 1
ATOM 1671 C C . GLU A 1 217 ? -45.341 21.222 41.070 1.00 41.22 217 GLU A C 1
ATOM 1673 O O . GLU A 1 217 ? -45.538 22.346 41.513 1.00 41.22 217 GLU A O 1
ATOM 1678 N N . ALA A 1 218 ? -44.265 20.969 40.317 1.00 35.19 218 ALA A N 1
ATOM 1679 C CA . ALA A 1 218 ? -43.559 22.037 39.596 1.00 35.19 218 ALA A CA 1
ATOM 1680 C C . ALA A 1 218 ? -42.806 21.498 38.366 1.00 35.19 218 ALA A C 1
ATOM 1682 O O . ALA A 1 218 ? -41.584 21.577 38.268 1.00 35.19 218 ALA A O 1
ATOM 1683 N N . ARG A 1 219 ? -43.524 20.924 37.394 1.00 35.91 219 ARG A N 1
ATOM 1684 C CA . ARG A 1 219 ? -42.960 20.685 36.054 1.00 35.91 219 ARG A CA 1
ATOM 1685 C C . ARG A 1 219 ? -43.944 21.128 34.980 1.00 35.91 219 ARG A C 1
ATOM 1687 O O . ARG A 1 219 ? -44.455 20.326 34.207 1.00 35.91 219 ARG A O 1
ATOM 1694 N N . ARG A 1 220 ? -44.215 22.432 34.951 1.00 38.25 220 ARG A N 1
ATOM 1695 C CA . ARG A 1 220 ? -44.837 23.103 33.809 1.00 38.25 220 ARG A CA 1
ATOM 1696 C C . ARG A 1 220 ? -43.952 24.281 33.399 1.00 38.25 220 ARG A C 1
ATOM 1698 O O . ARG A 1 220 ? -43.542 25.069 34.239 1.00 38.25 220 ARG A O 1
ATOM 1705 N N . ASP A 1 221 ? -43.668 24.311 32.103 1.00 42.19 221 ASP A N 1
ATOM 1706 C CA . ASP A 1 221 ? -42.960 25.324 31.320 1.00 42.19 221 ASP A CA 1
ATOM 1707 C C . ASP A 1 221 ? -41.456 25.550 31.521 1.00 42.19 221 ASP A C 1
ATOM 1709 O O . ASP A 1 221 ? -40.996 26.195 32.458 1.00 42.19 221 ASP A O 1
ATOM 1713 N N . LYS A 1 222 ? -40.696 25.127 30.498 1.00 41.50 222 LYS A N 1
ATOM 1714 C CA . LYS A 1 222 ? -40.003 26.042 29.567 1.00 41.50 222 LYS A CA 1
ATOM 1715 C C . LYS A 1 222 ? -39.359 25.233 28.436 1.00 41.50 222 LYS A C 1
ATOM 1717 O O . LYS A 1 222 ? -38.191 24.871 28.501 1.00 41.50 222 LYS A O 1
ATOM 1722 N N . ASN A 1 223 ? -40.122 24.970 27.376 1.00 39.53 223 ASN A N 1
ATOM 1723 C CA . ASN A 1 223 ? -39.549 24.623 26.074 1.00 39.53 223 ASN A CA 1
ATOM 1724 C C . ASN A 1 223 ? -39.916 25.721 25.074 1.00 39.53 223 ASN A C 1
ATOM 1726 O O . ASN A 1 223 ? -40.728 25.535 24.172 1.00 39.53 223 ASN A O 1
ATOM 1730 N N . GLN A 1 224 ? -39.357 26.912 25.286 1.00 45.41 224 GLN A N 1
ATOM 1731 C CA . GLN A 1 224 ? -39.478 28.001 24.330 1.00 45.41 224 GLN A CA 1
ATOM 1732 C C . GLN A 1 224 ? -38.342 27.843 23.317 1.00 45.41 224 GLN A C 1
ATOM 1734 O O . GLN A 1 224 ? -37.221 28.299 23.544 1.00 45.41 224 GLN A O 1
ATOM 1739 N N . LYS A 1 225 ? -38.619 27.149 22.207 1.00 51.34 225 LYS A N 1
ATOM 1740 C CA . LYS A 1 225 ? -37.735 27.149 21.036 1.00 51.34 225 LYS A CA 1
ATOM 1741 C C . LYS A 1 225 ? -37.612 28.599 20.564 1.00 51.34 225 LYS A C 1
ATOM 1743 O O . LYS A 1 225 ? -38.558 29.142 19.998 1.00 51.34 225 LYS A O 1
ATOM 1748 N N . LYS A 1 226 ? -36.482 29.253 20.837 1.00 57.12 226 LYS A N 1
ATOM 1749 C CA . LYS A 1 226 ? -36.196 30.569 20.261 1.00 57.12 226 LYS A CA 1
ATOM 1750 C C . LYS A 1 226 ? -35.990 30.369 18.763 1.00 57.12 226 LYS A C 1
ATOM 1752 O O . LYS A 1 226 ? -35.031 29.722 18.355 1.00 57.12 226 LYS A O 1
ATOM 1757 N N . ALA A 1 227 ? -36.927 30.868 17.964 1.00 68.38 227 ALA A N 1
ATOM 1758 C CA . ALA A 1 227 ? -36.789 30.882 16.518 1.00 68.38 227 ALA A CA 1
ATOM 1759 C C . ALA A 1 227 ? -35.597 31.774 16.148 1.00 68.38 227 ALA A C 1
ATOM 1761 O O . ALA A 1 227 ? -35.494 32.908 16.624 1.00 68.38 227 ALA A O 1
ATOM 1762 N N . VAL A 1 228 ? -34.684 31.242 15.335 1.00 74.31 228 VAL A N 1
ATOM 1763 C CA . VAL A 1 228 ? -33.540 32.001 14.826 1.00 74.31 228 VAL A CA 1
ATOM 1764 C C . VAL A 1 228 ? -34.086 33.076 13.884 1.00 74.31 228 VAL A C 1
ATOM 1766 O O . VAL A 1 228 ? -34.847 32.752 12.970 1.00 74.31 228 VAL A O 1
ATOM 1769 N N . PRO A 1 229 ? -33.768 34.356 14.112 1.00 80.44 229 PRO A N 1
ATOM 1770 C CA . PRO A 1 229 ? -34.361 35.436 13.346 1.00 80.44 229 PRO A CA 1
ATOM 1771 C C . PRO A 1 229 ? -33.806 35.426 11.914 1.00 80.44 229 PRO A C 1
ATOM 1773 O O . PRO A 1 229 ? -32.611 35.243 11.697 1.00 80.44 229 PRO A O 1
ATOM 1776 N N . PHE A 1 230 ? -34.684 35.631 10.931 1.00 78.94 230 PHE A N 1
ATOM 1777 C CA . PHE A 1 230 ? -34.411 35.433 9.499 1.00 78.94 230 PHE A CA 1
ATOM 1778 C C . PHE A 1 230 ? -33.161 36.170 8.974 1.00 78.94 230 PHE A C 1
ATOM 1780 O O . PHE A 1 230 ? -32.453 35.656 8.112 1.00 78.94 230 PHE A O 1
ATOM 1787 N N . TRP A 1 231 ? -32.825 37.333 9.542 1.00 80.31 231 TRP A N 1
ATOM 1788 C CA . TRP A 1 231 ? -31.609 38.074 9.184 1.00 80.31 231 TRP A CA 1
ATOM 1789 C C . TRP A 1 231 ? -30.310 37.306 9.482 1.00 80.31 231 TRP A C 1
ATOM 1791 O O . TRP A 1 231 ? -29.365 37.422 8.710 1.00 80.31 231 TRP A O 1
ATOM 1801 N N . MET A 1 232 ? -30.258 36.469 10.529 1.00 76.88 232 MET A N 1
ATOM 1802 C CA . MET A 1 232 ? -29.086 35.619 10.794 1.00 76.88 232 MET A CA 1
ATOM 1803 C C . MET A 1 232 ? -28.895 34.563 9.704 1.00 76.88 232 MET A C 1
ATOM 1805 O O . MET A 1 232 ? -27.764 34.250 9.345 1.00 76.88 232 MET A O 1
ATOM 1809 N N . VAL A 1 233 ? -29.990 34.045 9.142 1.00 79.31 233 VAL A N 1
ATOM 1810 C CA . VAL A 1 233 ? -29.937 33.094 8.025 1.00 79.31 233 VAL A CA 1
ATOM 1811 C C . VAL A 1 233 ? -29.415 33.794 6.767 1.00 79.31 233 VAL A C 1
ATOM 1813 O O . VAL A 1 233 ? -28.521 33.274 6.108 1.00 79.31 233 VAL A O 1
ATOM 1816 N N . LEU A 1 234 ? -29.887 35.012 6.481 1.00 78.25 234 LEU A N 1
ATOM 1817 C CA . LEU A 1 234 ? -29.401 35.815 5.351 1.00 78.25 234 LEU A CA 1
ATOM 1818 C C . LEU A 1 234 ? -27.914 36.180 5.462 1.00 78.25 234 LEU A C 1
ATOM 1820 O O . LEU A 1 234 ? -27.205 36.114 4.461 1.00 78.25 234 LEU A O 1
ATOM 1824 N N . VAL A 1 235 ? -27.431 36.519 6.661 1.00 80.69 235 VAL A N 1
ATOM 1825 C CA . VAL A 1 235 ? -26.001 36.788 6.897 1.00 80.69 235 VAL A CA 1
ATOM 1826 C C . VAL A 1 235 ? -25.165 35.525 6.686 1.00 80.69 235 VAL A C 1
ATOM 1828 O O . VAL A 1 235 ? -24.089 35.592 6.099 1.00 80.69 235 VAL A O 1
ATOM 1831 N N . MET A 1 236 ? -25.657 34.356 7.103 1.00 74.56 236 MET A N 1
ATOM 1832 C CA . MET A 1 236 ? -24.949 33.100 6.848 1.00 74.56 236 MET A CA 1
ATOM 1833 C C . MET A 1 236 ? -24.853 32.795 5.350 1.00 74.56 236 MET A C 1
ATOM 1835 O O . MET A 1 236 ? -23.772 32.459 4.874 1.00 74.56 236 MET A O 1
ATOM 1839 N N . PHE A 1 237 ? -25.933 32.982 4.587 1.00 75.62 237 PHE A N 1
ATOM 1840 C CA . PHE A 1 237 ? -25.898 32.777 3.136 1.00 75.62 237 PHE A CA 1
ATOM 1841 C C . PHE A 1 237 ? -25.040 33.813 2.396 1.00 75.62 237 PHE A C 1
ATOM 1843 O O . PHE A 1 237 ? -24.384 33.450 1.422 1.00 75.62 237 PHE A O 1
ATOM 1850 N N . SER A 1 238 ? -24.989 35.072 2.846 1.00 76.19 238 SER A N 1
ATOM 1851 C CA . SER A 1 238 ? -24.160 36.098 2.197 1.00 76.19 238 SER A CA 1
ATOM 1852 C C . SER A 1 238 ? -22.664 35.874 2.424 1.00 76.19 238 SER A C 1
ATOM 1854 O O . SER A 1 238 ? -21.879 36.008 1.487 1.00 76.19 238 SER A O 1
ATOM 1856 N N . VAL A 1 239 ? -22.270 35.467 3.636 1.00 75.62 239 VAL A N 1
ATOM 1857 C CA . VAL A 1 239 ? -20.874 35.136 3.954 1.00 75.62 239 VAL A CA 1
ATOM 1858 C C . VAL A 1 239 ? -20.429 33.894 3.181 1.00 75.62 239 VAL A C 1
ATOM 1860 O O . VAL A 1 239 ? -19.362 33.910 2.572 1.00 75.62 239 VAL A O 1
ATOM 1863 N N . PHE A 1 240 ? -21.260 32.849 3.125 1.00 67.25 240 PHE A N 1
ATOM 1864 C CA . PHE A 1 240 ? -20.948 31.655 2.333 1.00 67.25 240 PHE A CA 1
ATOM 1865 C C . PHE A 1 240 ? -20.887 31.947 0.827 1.00 67.25 240 PHE A C 1
ATOM 1867 O O . PHE A 1 240 ? -19.979 31.466 0.153 1.00 67.25 240 PHE A O 1
ATOM 1874 N N . GLY A 1 241 ? -21.798 32.769 0.297 1.00 68.88 241 GLY A N 1
ATOM 1875 C CA . GLY A 1 241 ? -21.785 33.166 -1.113 1.00 68.88 241 GLY A CA 1
ATOM 1876 C C . GLY A 1 241 ? -20.534 33.959 -1.507 1.00 68.88 241 GLY A C 1
ATOM 1877 O O . GLY A 1 241 ? -20.004 33.752 -2.593 1.00 68.88 241 GLY A O 1
ATOM 1878 N N . ALA A 1 242 ? -20.024 34.816 -0.617 1.00 65.50 242 ALA A N 1
ATOM 1879 C CA . ALA A 1 242 ? -18.807 35.589 -0.860 1.00 65.50 242 ALA A CA 1
ATOM 1880 C C . ALA A 1 242 ? -17.532 34.729 -0.811 1.00 65.50 242 ALA A C 1
ATOM 1882 O O . ALA A 1 242 ? -16.635 34.921 -1.627 1.00 65.50 242 ALA A O 1
ATOM 1883 N N . VAL A 1 243 ? -17.462 33.750 0.099 1.00 67.88 243 VAL A N 1
ATOM 1884 C CA . VAL A 1 243 ? -16.318 32.821 0.198 1.00 67.88 243 VAL A CA 1
ATOM 1885 C C . VAL A 1 243 ? -16.230 31.902 -1.024 1.00 67.88 243 VAL A C 1
ATOM 1887 O O . VAL A 1 243 ? -15.133 31.594 -1.475 1.00 67.88 243 VAL A O 1
ATOM 1890 N N . MET A 1 244 ? -17.370 31.518 -1.603 1.00 69.12 244 MET A N 1
ATOM 1891 C CA . MET A 1 244 ? -17.429 30.671 -2.803 1.00 69.12 244 MET A CA 1
ATOM 1892 C C . MET A 1 244 ? -17.203 31.438 -4.120 1.00 69.12 244 MET A C 1
ATOM 1894 O O . MET A 1 244 ? -17.138 30.815 -5.176 1.00 69.12 244 MET A O 1
ATOM 1898 N N . ALA A 1 245 ? -17.110 32.773 -4.079 1.00 62.25 245 ALA A N 1
ATOM 1899 C CA . ALA A 1 245 ? -16.927 33.634 -5.252 1.00 62.25 245 ALA A CA 1
ATOM 1900 C C . ALA A 1 245 ? -15.496 34.191 -5.401 1.00 62.25 245 ALA A C 1
ATOM 1902 O O . ALA A 1 245 ? -15.226 34.919 -6.357 1.00 62.25 245 ALA A O 1
ATOM 1903 N N . CYS A 1 246 ? -14.579 33.857 -4.488 1.00 43.56 246 CYS A N 1
ATOM 1904 C CA . CYS A 1 246 ? -13.155 34.131 -4.666 1.00 43.56 246 CYS A CA 1
ATOM 1905 C C . CYS A 1 246 ? -12.498 32.974 -5.446 1.00 43.56 246 CYS A C 1
ATOM 1907 O O . CYS A 1 246 ? -12.682 31.825 -5.041 1.00 43.56 246 CYS A O 1
ATOM 1909 N N . PRO A 1 247 ? -11.781 33.255 -6.552 1.00 52.97 247 PRO A N 1
ATOM 1910 C CA . PRO A 1 247 ? -11.078 32.241 -7.338 1.00 52.97 247 PRO A CA 1
ATOM 1911 C C . PRO A 1 247 ? -9.893 31.613 -6.596 1.00 52.97 247 PRO A C 1
ATOM 1913 O O . PRO A 1 247 ? -9.304 32.292 -5.721 1.00 52.97 247 PRO A O 1
#

Sequence (247 aa):
MGLSDQDIVALSGGHTLGRCHKERSGFEGAWTTNPLVFDNSYFKELLSGDKEGLLQLPSDKALLSDPVFRPLVEKYAADEKAFFDDYKEAHLKLSELGSNCLHFLSFVGLTCKTLCCSILTGLLSFMMDDALTTGSIKTSDAEKRRLAKASLAYNCESKNCPHFRKLFPEYVEKYNQQLQLENTTAEPVPQENPAPAPSPAAQQAPTVANRAQPLAEARRDKNQKKAVPFWMVLVMFSVFGAVMACP

Organism: Zea mays (NCBI:txid4577)

InterPro domains:
  IPR002016 Haem peroxidase [PF00141] (1-79)
  IPR002016 Haem peroxidase [PR00458] (7-22)
  IPR002016 Haem peroxidase [PR00458] (31-46)
  IPR002016 Haem peroxidase [PS50873] (1-116)
  IPR002207 Class I peroxidase [PR00459] (1-22)
  IPR002207 Class I peroxidase [PR00459] (23-47)
  IPR002207 Class I peroxidase [PR00459] (49-74)
  IPR010255 Haem peroxidase superfamily [SSF48113] (1-100)
  IPR019793 Peroxidases heam-ligand binding site [PS00435] (7-17)
  IPR044831 Heme-binding peroxidase Ccp1-like [PTHR31356] (1-100)